Protein AF-A0A838HW65-F1 (afdb_monomer)

Mean predicted aligned error: 16.1 Å

Foldseek 3Di:
DDLQLKDKDKDKDKDQDAAWAFKDKDKFFDDAPKDKPDKWKDWPVGQTADEDDDPDQDARHKYWDDDRGMIMIMHGHPGIDHRGMIIMIITIMMRPQWAQAPFWIKHKGWPFALPFQAKDAKDKDKDAFAPVQLPDDEPPQKDKDKDWDPQWDWDDPHRRIIMIMHGGGGHSTIIIMMIIHGSSSSVSYDYPHDDCPVVVCVVVVQVVLVVQCVVCVVVVHHRPDHPPPCVVVVVVVVVVVVVVVVVVVVVVVVCCVVPVDDDDPPPPPDPDDPDDDDLDQLQVVQCVVVVNDGDPVSVVSNVVSCCVVVQKPWDWDWDWDDDPVDIDTDTDTDIDGDDDPDPPDDDDDDDDDDDDDDDDDD

Sequence (362 aa):
MGDDGALHVHEERTFVYDGTFRGAFYTLPLRDGQAVTGFTLRDSTGVSYEGVTGDDERPGTYVLEQSGDEFSVTWFYGESATDESRTYELDYTVTGAGTRHADASQLYWQWIGTGWDVATDRMVADLTLPSTAAALTAGEDLLVWGHGPLTGTVEVVDAGVVRTEVTGLAPNTFVELRVLMPTAVLGAAASDGQEVRAEILEEEGCLAVAADADRAEARGEEPAEDCDPRAGLARVGNGVLAAGLVGAGAAWTLLFRRYGREHVLPRGLADYERELPSDDPPALVAFLLGWGSLGDDALVATIMDLARRGRIGLSREQVTRDGFFRDRTTDVLVMRRLATPRRTGSGPSRRCCSRRPATAGR

Structure (mmCIF, N/CA/C/O backbone):
data_AF-A0A838HW65-F1
#
_entry.id   AF-A0A838HW65-F1
#
loop_
_atom_site.group_PDB
_atom_site.id
_atom_site.type_symbol
_atom_site.label_atom_id
_atom_site.label_alt_id
_atom_site.label_comp_id
_atom_site.label_asym_id
_atom_site.label_entity_id
_atom_site.label_seq_id
_atom_site.pdbx_PDB_ins_code
_atom_site.Cartn_x
_atom_site.Cartn_y
_atom_site.Cartn_z
_atom_site.occupancy
_atom_site.B_iso_or_equiv
_atom_site.auth_seq_id
_atom_site.auth_comp_id
_atom_site.auth_asym_id
_atom_site.auth_atom_id
_atom_site.pdbx_PDB_model_num
ATOM 1 N N . MET A 1 1 ? -6.811 2.902 15.454 1.00 95.69 1 MET A N 1
ATOM 2 C CA . MET A 1 1 ? -8.015 2.523 14.686 1.00 95.69 1 MET A CA 1
ATOM 3 C C . MET A 1 1 ? -9.222 2.580 15.613 1.00 95.69 1 MET A C 1
ATOM 5 O O . MET A 1 1 ? -9.086 2.172 16.763 1.00 95.69 1 MET A O 1
ATOM 9 N N . GLY A 1 2 ? -10.353 3.112 15.149 1.00 96.31 2 GLY A N 1
ATOM 10 C CA . GLY A 1 2 ? -11.625 3.129 15.880 1.00 96.31 2 GLY A CA 1
ATOM 11 C C . GLY A 1 2 ? -12.433 1.839 15.704 1.00 96.31 2 GLY A C 1
ATOM 12 O O . GLY A 1 2 ? -12.179 1.055 14.789 1.00 96.31 2 GLY A O 1
ATOM 13 N N . ASP A 1 3 ? -13.412 1.609 16.582 1.00 96.75 3 ASP A N 1
ATOM 14 C CA . ASP A 1 3 ? -14.365 0.490 16.479 1.00 96.75 3 ASP A CA 1
ATOM 15 C C . ASP A 1 3 ? -15.404 0.686 15.357 1.00 96.75 3 ASP A C 1
ATOM 17 O O . ASP A 1 3 ? -16.119 -0.248 14.991 1.00 96.75 3 ASP A O 1
ATOM 21 N N . ASP A 1 4 ? -15.461 1.888 14.787 1.00 96.94 4 ASP A N 1
ATOM 22 C CA . ASP A 1 4 ? -16.207 2.268 13.587 1.00 96.94 4 ASP A CA 1
ATOM 23 C C . ASP A 1 4 ? -15.474 1.925 12.279 1.00 96.94 4 ASP A C 1
ATOM 25 O O . ASP A 1 4 ? -16.027 2.102 11.194 1.00 96.94 4 ASP A O 1
ATOM 29 N N . GLY A 1 5 ? -14.241 1.414 12.367 1.00 96.12 5 GLY A N 1
ATOM 30 C CA . GLY A 1 5 ? -13.405 1.097 11.213 1.00 96.12 5 GLY A CA 1
ATOM 31 C C . GLY A 1 5 ? -12.600 2.282 10.674 1.00 96.12 5 GLY A C 1
ATOM 32 O O . GLY A 1 5 ? -11.884 2.116 9.687 1.00 96.12 5 GLY A O 1
ATOM 33 N N . ALA A 1 6 ? -12.661 3.464 11.294 1.00 97.75 6 ALA A N 1
ATOM 34 C CA . ALA A 1 6 ? -11.833 4.593 10.888 1.00 97.75 6 ALA A CA 1
ATOM 35 C C . ALA A 1 6 ? -10.371 4.402 11.332 1.00 97.75 6 ALA A C 1
ATOM 37 O O . ALA A 1 6 ? -10.072 4.006 12.467 1.00 97.75 6 ALA A O 1
ATOM 38 N N . LEU A 1 7 ? -9.433 4.712 10.439 1.00 97.81 7 LEU A N 1
ATOM 39 C CA . LEU A 1 7 ? -8.003 4.698 10.723 1.00 97.81 7 LEU A CA 1
ATOM 40 C C . LEU A 1 7 ? -7.487 6.132 10.803 1.00 97.81 7 LEU A C 1
ATOM 42 O O . LEU A 1 7 ? -7.338 6.810 9.793 1.00 97.81 7 LEU A O 1
ATOM 46 N N . HIS A 1 8 ? -7.209 6.585 12.018 1.00 98.31 8 HIS A N 1
ATOM 47 C CA . HIS A 1 8 ? -6.425 7.792 12.232 1.00 98.31 8 HIS A CA 1
ATOM 48 C C . HIS A 1 8 ? -4.944 7.482 12.000 1.00 98.31 8 HIS A C 1
ATOM 50 O O . HIS A 1 8 ? -4.429 6.510 12.561 1.00 98.31 8 HIS A O 1
ATOM 56 N N . VAL A 1 9 ? -4.296 8.292 11.168 1.00 97.88 9 VAL A N 1
ATOM 57 C CA . VAL A 1 9 ? -2.893 8.161 10.782 1.00 97.88 9 VAL A CA 1
ATOM 58 C C . VAL A 1 9 ? -2.155 9.416 11.221 1.00 97.88 9 VAL A C 1
ATOM 60 O O . VAL A 1 9 ? -2.536 10.521 10.845 1.00 97.88 9 VAL A O 1
ATOM 63 N N . HIS A 1 10 ? -1.089 9.207 11.988 1.00 97.69 10 HIS A N 1
ATOM 64 C CA . HIS A 1 10 ? -0.080 10.207 12.299 1.00 97.69 10 HIS A CA 1
ATOM 65 C C . HIS A 1 10 ? 1.252 9.690 11.758 1.00 97.69 10 HIS A C 1
ATOM 67 O O . HIS A 1 10 ? 1.752 8.660 12.216 1.00 97.69 10 HIS A O 1
ATOM 73 N N . GLU A 1 11 ? 1.791 10.373 10.758 1.00 96.25 11 GLU A N 1
ATOM 74 C CA . GLU A 1 11 ? 2.984 9.959 10.033 1.00 96.25 11 GLU A CA 1
ATOM 75 C C . GLU A 1 11 ? 4.066 11.035 10.109 1.00 96.25 11 GLU A C 1
ATOM 77 O O . GLU A 1 11 ? 3.849 12.180 9.723 1.00 96.25 11 GLU A O 1
ATOM 82 N N . GLU A 1 12 ? 5.260 10.635 10.539 1.00 96.88 12 GLU A N 1
ATOM 83 C CA . GLU A 1 12 ? 6.476 11.432 10.408 1.00 96.88 12 GLU A CA 1
ATOM 84 C C . GLU A 1 12 ? 7.269 10.928 9.203 1.00 96.88 12 GLU A C 1
ATOM 86 O O . GLU A 1 12 ? 7.752 9.794 9.191 1.00 96.88 12 GLU A O 1
ATOM 91 N N . ARG A 1 13 ? 7.422 11.773 8.181 1.00 94.94 13 ARG A N 1
ATOM 92 C CA . ARG A 1 13 ? 8.134 11.420 6.953 1.00 94.94 13 ARG A CA 1
ATOM 93 C C . ARG A 1 13 ? 9.328 12.323 6.713 1.00 94.94 13 ARG A C 1
ATOM 95 O O . ARG A 1 13 ? 9.176 13.525 6.496 1.00 94.94 13 ARG A O 1
ATOM 102 N N . THR A 1 14 ? 10.511 11.721 6.677 1.00 95.69 14 THR A N 1
ATOM 103 C CA . THR A 1 14 ? 11.767 12.402 6.354 1.00 95.69 14 THR A CA 1
ATOM 104 C C . THR A 1 14 ? 12.129 12.218 4.886 1.00 95.69 14 THR A C 1
ATOM 106 O O . THR A 1 14 ? 12.272 11.098 4.409 1.00 95.69 14 THR A O 1
ATOM 109 N N . PHE A 1 15 ? 12.341 13.329 4.188 1.00 93.81 15 PHE A N 1
ATOM 110 C CA . PHE A 1 15 ? 12.903 13.367 2.842 1.00 93.81 15 PHE A CA 1
ATOM 111 C C . PHE A 1 15 ? 14.374 13.762 2.918 1.00 93.81 15 PHE A C 1
ATOM 113 O O . PHE A 1 15 ? 14.714 14.720 3.615 1.00 93.81 15 PHE A O 1
ATOM 120 N N . VAL A 1 16 ? 15.231 13.051 2.185 1.00 94.06 16 VAL A N 1
ATOM 121 C CA . VAL A 1 16 ? 16.646 13.396 1.991 1.00 94.06 16 VAL A CA 1
ATOM 122 C C . VAL A 1 16 ? 16.803 13.930 0.571 1.00 94.06 16 VAL A C 1
ATOM 124 O O . VAL A 1 16 ? 16.683 13.179 -0.394 1.00 94.06 16 VAL A O 1
ATOM 127 N N . TYR A 1 17 ? 17.020 15.234 0.443 1.00 93.06 17 TYR A N 1
ATOM 128 C CA . TYR A 1 17 ? 17.126 15.919 -0.840 1.00 93.06 17 TYR A CA 1
ATOM 129 C C . TYR A 1 17 ? 18.575 15.947 -1.331 1.00 93.06 17 TYR A C 1
ATOM 131 O O . TYR A 1 17 ? 19.469 16.327 -0.582 1.00 93.06 17 TYR A O 1
ATOM 139 N N . ASP A 1 18 ? 18.776 15.598 -2.602 1.00 92.81 18 ASP A N 1
ATOM 140 C CA . ASP A 1 18 ? 20.012 15.805 -3.371 1.00 92.81 18 ASP A CA 1
ATOM 141 C C . ASP A 1 18 ? 19.674 16.715 -4.562 1.00 92.81 18 ASP A C 1
ATOM 143 O O . ASP A 1 18 ? 18.963 16.316 -5.489 1.00 92.81 18 ASP A O 1
ATOM 147 N N . GLY A 1 19 ? 20.080 17.982 -4.482 1.00 92.31 19 GLY A N 1
ATOM 148 C CA . GLY A 1 19 ? 19.623 19.074 -5.339 1.00 92.31 19 GLY A CA 1
ATOM 149 C C . GLY A 1 19 ? 18.601 20.004 -4.675 1.00 92.31 19 GLY A C 1
ATOM 150 O O . GLY A 1 19 ? 18.307 19.900 -3.487 1.00 92.31 19 GLY A O 1
ATOM 151 N N . THR A 1 20 ? 18.072 20.952 -5.459 1.00 92.88 20 THR A N 1
ATOM 152 C CA . THR A 1 20 ? 17.170 22.012 -4.978 1.00 92.88 20 THR A CA 1
ATOM 153 C C . THR A 1 20 ? 15.706 21.731 -5.323 1.00 92.88 20 THR A C 1
ATOM 155 O O . THR A 1 20 ? 15.334 21.712 -6.496 1.00 92.88 20 THR A O 1
ATOM 158 N N . PHE A 1 21 ? 14.854 21.623 -4.302 1.00 92.94 21 PHE A N 1
ATOM 159 C CA . PHE A 1 21 ? 13.425 21.317 -4.424 1.00 92.94 21 PHE A CA 1
ATOM 160 C C . PHE A 1 21 ? 12.555 22.391 -3.770 1.00 92.94 21 PHE A C 1
ATOM 162 O O . PHE A 1 21 ? 12.951 23.040 -2.803 1.00 92.94 21 PHE A O 1
ATOM 169 N N . ARG A 1 22 ? 11.344 22.595 -4.297 1.00 91.88 22 ARG A N 1
ATOM 170 C CA . ARG A 1 22 ? 10.402 23.630 -3.823 1.00 91.88 22 ARG A CA 1
ATOM 171 C C . ARG A 1 22 ? 9.137 23.073 -3.176 1.00 91.88 22 ARG A C 1
ATOM 173 O O . ARG A 1 22 ? 8.330 23.848 -2.677 1.00 91.88 22 ARG A O 1
ATOM 180 N N . GLY A 1 23 ? 8.985 21.759 -3.178 1.00 92.94 23 GLY A N 1
ATOM 181 C CA . GLY A 1 23 ? 7.841 21.056 -2.632 1.00 92.94 23 GLY A CA 1
ATOM 182 C C . GLY A 1 23 ? 8.072 19.553 -2.676 1.00 92.94 23 GLY A C 1
ATOM 183 O O . GLY A 1 23 ? 9.089 19.098 -3.207 1.00 92.94 23 GLY A O 1
ATOM 184 N N . ALA A 1 24 ? 7.112 18.810 -2.148 1.00 93.44 24 ALA A N 1
ATOM 185 C CA . ALA A 1 24 ? 7.003 17.372 -2.338 1.00 93.44 24 ALA A CA 1
ATOM 186 C C . ALA A 1 24 ? 5.534 16.999 -2.486 1.00 93.44 24 ALA A C 1
ATOM 188 O O . ALA A 1 24 ? 4.635 17.816 -2.267 1.00 93.44 24 ALA A O 1
ATOM 189 N N . PHE A 1 25 ? 5.317 15.757 -2.883 1.00 92.62 25 PHE A N 1
ATOM 190 C CA . PHE A 1 25 ? 3.998 15.180 -3.002 1.00 92.62 25 PHE A CA 1
ATOM 191 C C . PHE A 1 25 ? 3.970 13.807 -2.341 1.00 92.62 25 PHE A C 1
ATOM 193 O O . PHE A 1 25 ? 5.001 13.167 -2.117 1.00 92.62 25 PHE A O 1
ATOM 200 N N . TYR A 1 26 ? 2.766 13.377 -2.006 1.00 89.81 26 TYR A N 1
ATOM 201 C CA . TYR A 1 26 ? 2.479 12.066 -1.467 1.00 89.81 26 TYR A CA 1
ATOM 202 C C . TYR A 1 26 ? 1.152 11.588 -2.021 1.00 89.81 26 TYR A C 1
ATOM 204 O O . TYR A 1 26 ? 0.186 12.347 -2.065 1.00 89.81 26 TYR A O 1
ATOM 212 N N . THR A 1 27 ? 1.123 10.312 -2.373 1.00 90.69 27 THR A N 1
ATOM 213 C CA . THR A 1 27 ? -0.058 9.631 -2.865 1.00 90.69 27 THR A CA 1
ATOM 214 C C . THR A 1 27 ? -0.349 8.418 -1.991 1.00 90.69 27 THR A C 1
ATOM 216 O O . THR A 1 27 ? 0.543 7.614 -1.716 1.00 90.69 27 THR A O 1
ATOM 219 N N . LEU A 1 28 ? -1.605 8.289 -1.576 1.00 91.19 28 LEU A N 1
ATOM 220 C CA . LEU A 1 28 ? -2.160 7.167 -0.837 1.00 91.19 28 LEU A CA 1
ATOM 221 C C . LEU A 1 28 ? -3.229 6.492 -1.711 1.00 91.19 28 LEU A C 1
ATOM 223 O O . LEU A 1 28 ? -4.260 7.119 -1.975 1.00 91.19 28 LEU A O 1
ATOM 227 N N . PRO A 1 29 ? -3.032 5.235 -2.145 1.00 89.94 29 PRO A N 1
ATOM 228 C CA . PRO A 1 29 ? -4.087 4.499 -2.829 1.00 89.94 29 PRO A CA 1
ATOM 229 C C . PRO A 1 29 ? -5.263 4.257 -1.876 1.00 89.94 29 PRO A C 1
ATOM 231 O O . PRO A 1 29 ? -5.079 3.829 -0.734 1.00 89.94 29 PRO A O 1
ATOM 234 N N . LEU A 1 30 ? -6.474 4.520 -2.358 1.00 90.38 30 LEU A N 1
ATOM 235 C CA . LEU A 1 30 ? -7.727 4.277 -1.654 1.00 90.38 30 LEU A CA 1
ATOM 236 C C . LEU A 1 30 ? -8.459 3.089 -2.280 1.00 90.38 30 LEU A C 1
ATOM 238 O O . LEU A 1 30 ? -8.388 2.839 -3.481 1.00 90.38 30 LEU A O 1
ATOM 242 N N . ARG A 1 31 ? -9.183 2.342 -1.450 1.00 87.75 31 ARG A N 1
ATOM 243 C CA . ARG A 1 31 ? -10.094 1.277 -1.892 1.00 87.75 31 ARG A CA 1
ATOM 244 C C . ARG A 1 31 ? -11.538 1.768 -1.889 1.00 87.75 31 ARG A C 1
ATOM 246 O O . ARG A 1 31 ? -11.857 2.782 -1.269 1.00 87.75 31 ARG A O 1
ATOM 253 N N . ASP A 1 32 ? -12.422 1.012 -2.536 1.00 84.56 32 ASP A N 1
ATOM 254 C CA . ASP A 1 32 ? -13.852 1.318 -2.578 1.00 84.56 32 ASP A CA 1
ATOM 255 C C . ASP A 1 32 ? -14.418 1.584 -1.172 1.00 84.56 32 ASP A C 1
ATOM 257 O O . ASP A 1 32 ? -14.311 0.760 -0.265 1.00 84.56 32 ASP A O 1
ATOM 261 N N . GLY A 1 33 ? -15.031 2.757 -0.998 1.00 85.94 33 GLY A N 1
ATOM 262 C CA . GLY A 1 33 ? -15.617 3.188 0.274 1.00 85.94 33 GLY A CA 1
ATOM 263 C C . GLY A 1 33 ? -14.653 3.892 1.234 1.00 85.94 33 GLY A C 1
ATOM 264 O O . GLY A 1 33 ? -15.107 4.355 2.282 1.00 85.94 33 GLY A O 1
ATOM 265 N N . GLN A 1 34 ? -13.369 4.025 0.887 1.00 93.38 34 GLN A N 1
ATOM 266 C CA . GLN A 1 34 ? -12.408 4.794 1.673 1.00 93.38 34 GLN A CA 1
ATOM 267 C C . GLN A 1 34 ? -12.404 6.275 1.294 1.00 93.38 34 GLN A C 1
ATOM 269 O O . GLN A 1 34 ? -12.575 6.651 0.136 1.00 93.38 34 GLN A O 1
ATOM 274 N N . ALA A 1 35 ? -12.187 7.133 2.288 1.00 95.19 35 ALA A N 1
ATOM 275 C CA . ALA A 1 35 ? -11.998 8.563 2.071 1.00 95.19 35 ALA A CA 1
ATOM 276 C C . ALA A 1 35 ? -11.126 9.173 3.167 1.00 95.19 35 ALA A C 1
ATOM 278 O O . ALA A 1 35 ? -11.303 8.856 4.350 1.00 95.19 35 ALA A O 1
ATOM 279 N N . VAL A 1 36 ? -10.235 10.084 2.773 1.00 96.88 36 VAL A N 1
ATOM 280 C CA . VAL A 1 36 ? -9.391 10.845 3.692 1.00 96.88 36 VAL A CA 1
ATOM 281 C C . VAL A 1 36 ? -10.142 12.082 4.173 1.00 96.88 36 VAL A C 1
ATOM 283 O O . VAL A 1 36 ? -10.805 12.787 3.415 1.00 96.88 36 VAL A O 1
ATOM 286 N N . THR A 1 37 ? -10.051 12.351 5.469 1.00 96.69 37 THR A N 1
ATOM 287 C CA . THR A 1 37 ? -10.694 13.486 6.131 1.00 96.69 37 THR A CA 1
ATOM 288 C C . THR A 1 37 ? -9.767 14.081 7.185 1.00 96.69 37 THR A C 1
ATOM 290 O O . THR A 1 37 ? -8.889 13.398 7.711 1.00 96.69 37 THR A O 1
ATOM 293 N N . GLY A 1 38 ? -9.964 15.364 7.501 1.00 96.19 38 GLY A N 1
ATOM 294 C CA . GLY A 1 38 ? -9.253 16.025 8.599 1.00 96.19 38 GLY A CA 1
ATOM 295 C C . GLY A 1 38 ? -7.743 16.165 8.395 1.00 96.19 38 GLY A C 1
ATOM 296 O O . GLY A 1 38 ? -7.024 16.212 9.382 1.00 96.19 38 GLY A O 1
ATOM 297 N N . PHE A 1 39 ? -7.273 16.212 7.146 1.00 97.81 39 PHE A N 1
ATOM 298 C CA . PHE A 1 39 ? -5.847 16.291 6.845 1.00 97.81 39 PHE A CA 1
ATOM 299 C C . PHE A 1 39 ? -5.213 17.585 7.373 1.00 97.81 39 PHE A C 1
ATOM 301 O O . PHE A 1 39 ? -5.721 18.686 7.142 1.00 97.81 39 PHE A O 1
ATOM 308 N N . THR A 1 40 ? -4.068 17.452 8.035 1.00 97.75 40 THR A N 1
ATOM 309 C CA . THR A 1 40 ? -3.193 18.556 8.422 1.00 97.75 40 THR A CA 1
ATOM 310 C C . THR A 1 40 ? -1.733 18.203 8.152 1.00 97.75 40 THR A C 1
ATOM 312 O O . THR A 1 40 ? -1.351 17.033 8.140 1.00 97.75 40 THR A O 1
ATOM 315 N N . LEU A 1 41 ? -0.925 19.236 7.912 1.00 97.38 41 LEU A N 1
ATOM 316 C CA . LEU A 1 41 ? 0.489 19.108 7.585 1.00 97.38 41 LEU A CA 1
ATOM 317 C C . LEU A 1 41 ? 1.312 20.114 8.384 1.00 97.38 41 LEU A C 1
ATOM 319 O O . LEU A 1 41 ? 0.994 21.312 8.416 1.00 97.38 41 LEU A O 1
ATOM 323 N N . ARG A 1 42 ? 2.395 19.628 8.988 1.00 96.12 42 ARG A N 1
ATOM 324 C CA . ARG A 1 42 ? 3.398 20.445 9.677 1.00 96.12 42 ARG A CA 1
ATOM 325 C C . ARG A 1 42 ? 4.801 20.018 9.279 1.00 96.12 42 ARG A C 1
ATOM 327 O O . ARG A 1 42 ? 5.009 18.888 8.854 1.00 96.12 42 ARG A O 1
ATOM 334 N N . ASP A 1 43 ? 5.765 20.918 9.405 1.00 93.19 43 ASP A N 1
ATOM 335 C CA . ASP A 1 43 ? 7.174 20.520 9.412 1.00 93.19 43 ASP A CA 1
ATOM 336 C C . ASP A 1 43 ? 7.681 20.284 10.840 1.00 93.19 43 ASP A C 1
ATOM 338 O O . ASP A 1 43 ? 7.056 20.696 11.820 1.00 93.19 43 ASP A O 1
ATOM 342 N N . SER A 1 44 ? 8.856 19.667 10.959 1.00 87.88 44 SER A N 1
ATOM 343 C CA . SER A 1 44 ? 9.498 19.372 12.247 1.00 87.88 44 SER A CA 1
ATOM 344 C C . SER A 1 44 ? 9.868 20.604 13.086 1.00 87.88 44 SER A C 1
ATOM 346 O O . SER A 1 44 ? 10.326 20.460 14.218 1.00 87.88 44 SER A O 1
ATOM 348 N N . THR A 1 45 ? 9.730 21.822 12.550 1.00 87.31 45 THR A N 1
ATOM 349 C CA . THR A 1 45 ? 9.906 23.067 13.320 1.00 87.31 45 THR A CA 1
ATOM 350 C C . THR A 1 45 ? 8.596 23.553 13.950 1.00 87.31 45 THR A C 1
ATOM 352 O O . THR A 1 45 ? 8.597 24.515 14.720 1.00 87.31 45 THR A O 1
ATOM 355 N N . GLY A 1 46 ? 7.485 22.867 13.665 1.00 87.75 46 GLY A N 1
ATOM 356 C CA . GLY A 1 46 ? 6.144 23.178 14.149 1.00 87.75 46 GLY A CA 1
ATOM 357 C C . GLY A 1 46 ? 5.377 24.158 13.259 1.00 87.75 46 GLY A C 1
ATOM 358 O O . GLY A 1 46 ? 4.294 24.610 13.646 1.00 87.75 46 GLY A O 1
ATOM 359 N N . VAL A 1 47 ? 5.898 24.508 12.078 1.00 90.44 47 VAL A N 1
ATOM 360 C CA . VAL A 1 47 ? 5.192 25.388 11.139 1.00 90.44 47 VAL A CA 1
ATOM 361 C C . VAL A 1 47 ? 4.084 24.594 10.456 1.00 90.44 47 VAL A C 1
ATOM 363 O O . VAL A 1 47 ? 4.326 23.561 9.838 1.00 90.44 47 VAL A O 1
ATOM 366 N N . SER A 1 48 ? 2.849 25.082 10.580 1.00 95.38 48 SER A N 1
ATOM 367 C CA . SER A 1 48 ? 1.681 24.490 9.920 1.00 95.38 48 SER A CA 1
ATOM 368 C C . SER A 1 48 ? 1.511 25.046 8.512 1.00 95.38 48 SER A C 1
ATOM 370 O O . SER A 1 48 ? 1.642 26.253 8.306 1.00 95.38 48 SER A O 1
ATOM 372 N N . TYR A 1 49 ? 1.178 24.167 7.573 1.00 95.69 49 TYR A N 1
ATOM 373 C CA . TYR A 1 49 ? 0.904 24.529 6.188 1.00 95.69 49 TYR A CA 1
ATOM 374 C C . TYR A 1 49 ? -0.595 24.810 6.011 1.00 95.69 49 TYR A C 1
ATOM 376 O O . TYR A 1 49 ? -1.440 24.184 6.657 1.00 95.69 49 TYR A O 1
ATOM 384 N N . GLU A 1 50 ? -0.935 25.769 5.152 1.00 96.12 50 GLU A N 1
ATOM 385 C CA . GLU A 1 50 ? -2.316 26.156 4.850 1.00 96.12 50 GLU A CA 1
ATOM 386 C C . GLU A 1 50 ? -2.879 25.316 3.696 1.00 96.12 50 GLU A C 1
ATOM 388 O O . GLU A 1 50 ? -2.289 25.252 2.619 1.00 96.12 50 GLU A O 1
ATOM 393 N N . GLY A 1 51 ? -4.041 24.692 3.903 1.00 96.06 51 GLY A N 1
ATOM 394 C CA . GLY A 1 51 ? -4.749 23.981 2.840 1.00 96.06 51 GLY A CA 1
ATOM 395 C C . GLY A 1 51 ? -5.400 24.955 1.863 1.00 96.06 51 GLY A C 1
ATOM 396 O O . GLY A 1 51 ? -6.211 25.791 2.266 1.00 96.06 51 GLY A O 1
ATOM 397 N N . VAL A 1 52 ? -5.067 24.832 0.583 1.00 95.94 52 VAL A N 1
ATOM 398 C CA . VAL A 1 52 ? -5.573 25.678 -0.504 1.00 95.94 52 VAL A CA 1
ATOM 399 C C . VAL A 1 52 ? -6.231 24.825 -1.592 1.00 95.94 52 VAL A C 1
ATOM 401 O O . VAL A 1 52 ? -6.081 23.606 -1.637 1.00 95.94 52 VAL A O 1
ATOM 404 N N . THR A 1 53 ? -7.023 25.460 -2.456 1.00 91.81 53 THR A N 1
ATOM 405 C CA . THR A 1 53 ? -7.740 24.794 -3.556 1.00 91.81 53 THR A CA 1
ATOM 406 C C . THR A 1 53 ? -7.255 25.300 -4.907 1.00 91.81 53 THR A C 1
ATOM 408 O O . THR A 1 53 ? -7.029 26.503 -5.052 1.00 91.81 53 THR A O 1
ATOM 411 N N . GLY A 1 54 ? -7.229 24.427 -5.915 1.00 87.25 54 GLY A N 1
ATOM 412 C CA . GLY A 1 54 ? -6.747 24.762 -7.256 1.00 87.25 54 GLY A CA 1
ATOM 413 C C . GLY A 1 54 ? -5.220 24.795 -7.315 1.00 87.25 54 GLY A C 1
ATOM 414 O O . GLY A 1 54 ? -4.558 24.136 -6.523 1.00 87.25 54 GLY A O 1
ATOM 415 N N . ASP A 1 55 ? -4.672 25.593 -8.227 1.00 87.38 55 ASP A N 1
ATOM 416 C CA . ASP A 1 55 ? -3.244 25.556 -8.582 1.00 87.38 55 ASP A CA 1
ATOM 417 C C . ASP A 1 55 ? -2.392 26.535 -7.746 1.00 87.38 55 ASP A C 1
ATOM 419 O O . ASP A 1 55 ? -1.506 27.222 -8.260 1.00 87.38 55 ASP A O 1
ATOM 423 N N . ASP A 1 56 ? -2.714 26.698 -6.461 1.00 88.56 56 ASP A N 1
ATOM 424 C CA . ASP A 1 56 ? -1.987 27.617 -5.585 1.00 88.56 56 ASP A CA 1
ATOM 425 C C . ASP A 1 56 ? -0.708 26.962 -5.049 1.00 88.56 56 ASP A C 1
ATOM 427 O O . ASP A 1 56 ? -0.744 26.103 -4.173 1.00 88.56 56 ASP A O 1
ATOM 431 N N . GLU A 1 57 ? 0.431 27.404 -5.582 1.00 92.56 57 GLU A N 1
ATOM 432 C CA . GLU A 1 57 ? 1.764 26.901 -5.232 1.00 92.56 57 GLU A CA 1
ATOM 433 C C . GLU A 1 57 ? 2.521 27.828 -4.264 1.00 92.56 57 GLU A C 1
ATOM 435 O O . GLU A 1 57 ? 3.760 27.867 -4.234 1.00 92.56 57 GLU A O 1
ATOM 440 N N . ARG A 1 58 ? 1.805 28.670 -3.505 1.00 93.62 58 ARG A N 1
ATOM 441 C CA . ARG A 1 58 ? 2.457 29.600 -2.578 1.00 93.62 58 ARG A CA 1
ATOM 442 C C . ARG A 1 58 ? 3.220 28.836 -1.489 1.00 93.62 58 ARG A C 1
ATOM 444 O O . ARG A 1 58 ? 2.714 27.859 -0.943 1.00 93.62 58 ARG A O 1
ATOM 451 N N . PRO A 1 59 ? 4.417 29.303 -1.104 1.00 93.00 59 PRO A N 1
ATOM 452 C CA . PRO A 1 59 ? 5.153 28.708 0.001 1.00 93.00 59 PRO A CA 1
ATOM 453 C C . PRO A 1 59 ? 4.334 28.644 1.299 1.00 93.00 59 PRO A C 1
ATOM 455 O O . PRO A 1 59 ? 3.676 29.619 1.659 1.00 93.00 59 PRO A O 1
ATOM 458 N N . GLY A 1 60 ? 4.411 27.520 2.012 1.00 93.81 60 GLY A N 1
ATOM 459 C CA . GLY A 1 60 ? 3.643 27.272 3.234 1.00 93.81 60 GLY A CA 1
ATOM 460 C C . GLY A 1 60 ? 2.213 26.788 2.985 1.00 93.81 60 GLY A C 1
ATOM 461 O O . GLY A 1 60 ? 1.391 26.868 3.894 1.00 93.81 60 GLY A O 1
ATOM 462 N N . THR A 1 61 ? 1.904 26.300 1.781 1.00 96.12 61 THR A N 1
ATOM 463 C CA . THR A 1 61 ? 0.579 25.767 1.432 1.00 96.12 61 THR A CA 1
ATOM 464 C C . THR A 1 61 ? 0.639 24.303 1.000 1.00 96.12 61 THR A C 1
ATOM 466 O O . THR A 1 61 ? 1.710 23.790 0.655 1.00 96.12 61 THR A O 1
ATOM 469 N N . TYR A 1 62 ? -0.509 23.627 1.034 1.00 97.06 62 TYR A N 1
ATOM 470 C CA . TYR A 1 62 ? -0.708 22.315 0.424 1.00 97.06 62 TYR A CA 1
ATOM 471 C C . TYR A 1 62 ? -2.025 22.251 -0.355 1.00 97.06 62 TYR A C 1
ATOM 473 O O . TYR A 1 62 ? -3.021 22.865 0.028 1.00 97.06 62 TYR A O 1
ATOM 481 N N . VAL A 1 63 ? -2.031 21.457 -1.419 1.00 96.75 63 VAL A N 1
ATOM 482 C CA . VAL A 1 63 ? -3.201 21.129 -2.236 1.00 96.75 63 VAL A CA 1
ATOM 483 C C . VAL A 1 63 ? -3.538 19.661 -2.012 1.00 96.75 63 VAL A C 1
ATOM 485 O O . VAL A 1 63 ? -2.643 18.815 -2.024 1.00 96.75 63 VAL A O 1
ATOM 488 N N . LEU A 1 64 ? -4.821 19.376 -1.793 1.00 96.25 64 LEU A N 1
ATOM 489 C CA . LEU A 1 64 ? -5.347 18.018 -1.691 1.00 96.25 64 LEU A CA 1
ATOM 490 C C . LEU A 1 64 ? -6.151 17.686 -2.935 1.00 96.25 64 LEU A C 1
ATOM 492 O O . LEU A 1 64 ? -7.025 18.462 -3.330 1.00 96.25 64 LEU A O 1
ATOM 496 N N . GLU A 1 65 ? -5.930 16.498 -3.476 1.00 94.88 65 GLU A N 1
ATOM 497 C CA . GLU A 1 65 ? -6.791 15.919 -4.494 1.00 94.88 65 GLU A CA 1
ATOM 498 C C . GLU A 1 65 ? -7.245 14.542 -4.024 1.00 94.88 65 GLU A C 1
ATOM 500 O O . GLU A 1 65 ? -6.491 13.776 -3.431 1.00 94.88 65 GLU A O 1
ATOM 505 N N . GLN A 1 66 ? -8.515 14.230 -4.256 1.00 91.94 66 GLN A N 1
ATOM 506 C CA . GLN A 1 66 ? -9.038 12.902 -3.980 1.00 91.94 66 GLN A CA 1
ATOM 507 C C . GLN A 1 66 ? -9.893 12.460 -5.162 1.00 91.94 66 GLN A C 1
ATOM 509 O O . GLN A 1 66 ? -10.954 13.031 -5.430 1.00 91.94 66 GLN A O 1
ATOM 514 N N . SER A 1 67 ? -9.405 11.448 -5.869 1.00 85.38 67 SER A N 1
ATOM 515 C CA . SER A 1 67 ? -10.133 10.670 -6.869 1.00 85.38 67 SER A CA 1
ATOM 516 C C . SER A 1 67 ? -10.529 9.335 -6.234 1.00 85.38 67 SER A C 1
ATOM 518 O O . SER A 1 67 ? -9.954 8.947 -5.228 1.00 85.38 67 SER A O 1
ATOM 520 N N . GLY A 1 68 ? -11.544 8.645 -6.759 1.00 81.88 68 GLY A N 1
ATOM 521 C CA . GLY A 1 68 ? -12.179 7.503 -6.079 1.00 81.88 68 GLY A CA 1
ATOM 522 C C . GLY A 1 68 ? -11.219 6.458 -5.485 1.00 81.88 68 GLY A C 1
ATOM 523 O O . GLY A 1 68 ? -11.493 5.942 -4.409 1.00 81.88 68 GLY A O 1
ATOM 524 N N . ASP A 1 69 ? -10.100 6.197 -6.153 1.00 88.50 69 ASP A N 1
ATOM 525 C CA . ASP A 1 69 ? -9.076 5.208 -5.812 1.00 88.50 69 ASP A CA 1
ATOM 526 C C . ASP A 1 69 ? -7.748 5.813 -5.320 1.00 88.50 69 ASP A C 1
ATOM 528 O O . ASP A 1 69 ? -6.780 5.088 -5.097 1.00 88.50 69 ASP A O 1
ATOM 532 N N . GLU A 1 70 ? -7.669 7.131 -5.134 1.00 91.69 70 GLU A N 1
ATOM 533 C CA . GLU A 1 70 ? -6.408 7.802 -4.824 1.00 91.69 70 GLU A CA 1
ATOM 534 C C . GLU A 1 70 ? -6.615 9.116 -4.062 1.00 91.69 70 GLU A C 1
ATOM 536 O O . GLU A 1 70 ? -7.389 9.987 -4.462 1.00 91.69 70 GLU A O 1
ATOM 541 N N . PHE A 1 71 ? -5.872 9.289 -2.973 1.00 94.19 71 PHE A N 1
ATOM 542 C CA . PHE A 1 71 ? -5.687 10.569 -2.301 1.00 94.19 71 PHE A CA 1
ATOM 543 C C . PHE A 1 71 ? -4.272 11.074 -2.562 1.00 94.19 71 PHE A C 1
ATOM 545 O O . PHE A 1 71 ? -3.308 10.352 -2.317 1.00 94.19 71 PHE A O 1
ATOM 552 N N . SER A 1 72 ? -4.134 12.319 -3.003 1.00 94.81 72 SER A N 1
ATOM 553 C CA . SER A 1 72 ? -2.848 12.977 -3.175 1.00 94.81 72 SER A CA 1
ATOM 554 C C . SER A 1 72 ? -2.784 14.269 -2.361 1.00 94.81 72 SER A C 1
ATOM 556 O O . SER A 1 72 ? -3.765 14.998 -2.189 1.00 94.81 72 SER A O 1
ATOM 558 N N . VAL A 1 73 ? -1.594 14.557 -1.845 1.00 95.62 73 VAL A N 1
ATOM 559 C CA . VAL A 1 73 ? -1.249 15.847 -1.259 1.00 95.62 73 VAL A CA 1
ATOM 560 C C . VAL A 1 73 ? 0.042 16.342 -1.882 1.00 95.62 73 VAL A C 1
ATOM 562 O O . VAL A 1 73 ? 1.039 15.626 -1.903 1.00 95.62 73 VAL A O 1
ATOM 565 N N . THR A 1 74 ? 0.035 17.584 -2.354 1.00 96.06 74 THR A N 1
ATOM 566 C CA . THR A 1 74 ? 1.232 18.293 -2.822 1.00 96.06 74 THR A CA 1
ATOM 567 C C . THR A 1 74 ? 1.432 19.525 -1.960 1.00 96.06 74 THR A C 1
ATOM 569 O O . THR A 1 74 ? 0.486 20.278 -1.748 1.00 96.06 74 THR A O 1
ATOM 572 N N . TRP A 1 75 ? 2.637 19.749 -1.443 1.00 95.75 75 TRP A N 1
ATOM 573 C CA . TRP A 1 75 ? 2.920 20.884 -0.566 1.00 95.75 75 TRP A CA 1
ATOM 574 C C . TRP A 1 75 ? 4.186 21.630 -0.963 1.00 95.75 75 TRP A C 1
ATOM 576 O O . TRP A 1 75 ? 5.138 21.045 -1.481 1.00 95.75 75 TRP A O 1
ATOM 586 N N . PHE A 1 76 ? 4.192 22.938 -0.704 1.00 94.88 76 PHE A N 1
ATOM 587 C CA . PHE A 1 76 ? 5.187 23.877 -1.222 1.00 94.88 76 PHE A CA 1
ATOM 588 C C . PHE A 1 76 ? 5.925 24.586 -0.088 1.00 94.88 76 PHE A C 1
ATOM 590 O O . PHE A 1 76 ? 5.317 25.154 0.818 1.00 94.88 76 PHE A O 1
ATOM 597 N N . TYR A 1 77 ? 7.254 24.590 -0.133 1.00 89.00 77 TYR A N 1
ATOM 598 C CA . TYR A 1 77 ? 8.101 25.088 0.953 1.00 89.00 77 TYR A CA 1
ATOM 599 C C . TYR A 1 77 ? 8.368 26.587 0.878 1.00 89.00 77 TYR A C 1
ATOM 601 O O . TYR A 1 77 ? 8.584 27.122 -0.208 1.00 89.00 77 TYR A O 1
ATOM 609 N N . GLY A 1 78 ? 8.454 27.219 2.060 1.00 75.12 78 GLY A N 1
ATOM 610 C CA . GLY A 1 78 ? 8.977 28.577 2.297 1.00 75.12 78 GLY A CA 1
ATOM 611 C C . GLY A 1 78 ? 10.306 28.837 1.593 1.00 75.12 78 GLY A C 1
ATOM 612 O O . GLY A 1 78 ? 10.430 29.696 0.719 1.00 75.12 78 GLY A O 1
ATOM 613 N N . GLU A 1 79 ? 11.296 28.044 1.991 1.00 76.38 79 GLU A N 1
ATOM 614 C CA . GLU A 1 79 ? 12.652 28.039 1.456 1.00 76.38 79 GLU A CA 1
ATOM 615 C C . GLU A 1 79 ? 12.872 26.745 0.671 1.00 76.38 79 GLU A C 1
ATOM 617 O O . GLU A 1 79 ? 12.397 25.681 1.079 1.00 76.38 79 GLU A O 1
ATOM 622 N N 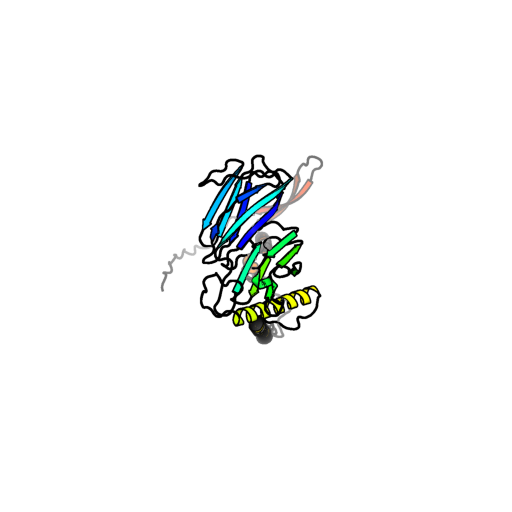. SER A 1 80 ? 13.592 26.807 -0.451 1.00 82.75 80 SER A N 1
ATOM 623 C CA . SER A 1 80 ? 13.902 25.599 -1.224 1.00 82.75 80 SER A CA 1
ATOM 624 C C . SER A 1 80 ? 14.777 24.648 -0.409 1.00 82.75 80 SER A C 1
ATOM 626 O O . SER A 1 80 ? 15.710 25.100 0.249 1.00 82.75 80 SER A O 1
ATOM 628 N N . ALA A 1 81 ? 14.482 23.351 -0.458 1.00 84.81 81 ALA A N 1
ATOM 629 C CA . ALA A 1 81 ? 15.319 22.337 0.164 1.00 84.81 81 ALA A CA 1
ATOM 630 C C . ALA A 1 81 ? 16.527 22.068 -0.726 1.00 84.81 81 ALA A C 1
ATOM 632 O O . ALA A 1 81 ? 16.316 21.735 -1.886 1.00 84.81 81 ALA A O 1
ATOM 633 N N . THR A 1 82 ? 17.753 22.271 -0.237 1.00 91.06 82 THR A N 1
ATOM 634 C CA . THR A 1 82 ? 18.983 22.044 -1.022 1.00 91.06 82 THR A CA 1
ATOM 635 C C . THR A 1 82 ? 19.962 21.184 -0.247 1.00 91.06 82 THR A C 1
ATOM 637 O O . THR A 1 82 ? 20.467 21.638 0.777 1.00 91.06 82 THR A O 1
ATOM 640 N N . ASP A 1 83 ? 20.238 19.981 -0.755 1.00 92.69 83 ASP A N 1
ATOM 641 C CA . ASP A 1 83 ? 21.213 19.036 -0.188 1.00 92.69 83 ASP A CA 1
ATOM 642 C C . ASP A 1 83 ? 21.018 18.808 1.326 1.00 92.69 83 ASP A C 1
ATOM 644 O O . ASP A 1 83 ? 21.966 18.844 2.116 1.00 92.69 83 ASP A O 1
ATOM 648 N N . GLU A 1 84 ? 19.763 18.639 1.754 1.00 93.75 84 GLU A N 1
ATOM 649 C CA . GLU A 1 84 ? 19.384 18.576 3.167 1.00 93.75 84 GLU A CA 1
ATOM 650 C C . GLU A 1 84 ? 18.285 17.548 3.449 1.00 93.75 84 GLU A C 1
ATOM 652 O O . GLU A 1 84 ? 17.651 17.012 2.541 1.00 93.75 84 GLU A O 1
ATOM 657 N N . SER A 1 85 ? 18.024 17.294 4.732 1.00 94.25 85 SER A N 1
ATOM 658 C CA . SER A 1 85 ? 16.909 16.456 5.171 1.00 94.25 85 SER A CA 1
ATOM 659 C C . SER A 1 85 ? 15.808 17.297 5.802 1.00 94.25 85 SER A C 1
ATOM 661 O O . SER A 1 85 ? 16.091 18.161 6.631 1.00 94.25 85 SER A O 1
ATOM 663 N N . ARG A 1 86 ? 14.549 17.021 5.456 1.00 94.00 86 ARG A N 1
ATOM 664 C CA . ARG A 1 86 ? 13.382 17.656 6.087 1.00 94.00 86 ARG A CA 1
ATOM 665 C C . ARG A 1 86 ? 12.355 16.615 6.488 1.00 94.00 86 ARG A C 1
ATOM 667 O O . ARG A 1 86 ? 12.077 15.704 5.712 1.00 94.00 86 ARG A O 1
ATOM 674 N N . THR A 1 87 ? 11.776 16.788 7.671 1.00 95.56 87 THR A N 1
ATOM 675 C CA . THR A 1 87 ? 10.718 15.918 8.191 1.00 95.56 87 THR A CA 1
ATOM 676 C C . THR A 1 87 ? 9.390 16.658 8.209 1.00 95.56 87 THR A C 1
ATOM 678 O O . THR A 1 87 ? 9.325 17.818 8.624 1.00 95.56 87 THR A O 1
ATOM 681 N N . TYR A 1 88 ? 8.345 15.967 7.764 1.00 95.88 88 TYR A N 1
ATOM 682 C CA . TYR A 1 88 ? 6.970 16.445 7.753 1.00 95.88 88 TYR A CA 1
ATOM 683 C C . TYR A 1 88 ? 6.090 15.529 8.592 1.00 95.88 88 TYR A C 1
ATOM 685 O O . TYR A 1 88 ? 6.229 14.310 8.530 1.00 95.88 88 TYR A O 1
ATOM 693 N N . GLU A 1 89 ? 5.184 16.135 9.342 1.00 97.19 89 GLU A N 1
ATOM 694 C CA . GLU A 1 89 ? 4.144 15.474 10.119 1.00 97.19 89 GLU A CA 1
ATOM 695 C C . GLU A 1 89 ? 2.837 15.562 9.328 1.00 97.19 89 GLU A C 1
ATOM 697 O O . GLU A 1 89 ? 2.314 16.659 9.097 1.00 97.19 89 GLU A O 1
ATOM 702 N N . LEU A 1 90 ? 2.337 14.414 8.877 1.00 97.31 90 LEU A N 1
ATOM 703 C CA . LEU A 1 90 ? 1.051 14.268 8.208 1.00 97.31 90 LEU A CA 1
ATOM 704 C C . LEU A 1 90 ? 0.071 13.654 9.206 1.00 97.31 90 LEU A C 1
ATOM 706 O O . LEU A 1 90 ? 0.323 12.580 9.748 1.00 97.31 90 LEU A O 1
ATOM 710 N N . ASP A 1 91 ? -1.063 14.311 9.414 1.00 97.94 91 ASP A N 1
ATOM 711 C CA . ASP A 1 91 ? -2.104 13.844 10.328 1.00 97.94 91 ASP A CA 1
ATOM 712 C C . ASP A 1 91 ? -3.448 13.851 9.604 1.00 97.94 91 ASP A C 1
ATOM 714 O O . ASP A 1 91 ? -3.846 14.870 9.040 1.00 97.94 91 ASP A O 1
ATOM 718 N N . TYR A 1 92 ? -4.111 12.698 9.539 1.00 97.88 92 TYR A N 1
ATOM 719 C CA . TYR A 1 92 ? -5.379 12.540 8.831 1.00 97.88 92 TYR A CA 1
ATOM 720 C C . TYR A 1 92 ? -6.175 11.339 9.343 1.00 97.88 92 TYR A C 1
ATOM 722 O O . TYR A 1 92 ? -5.715 10.537 10.157 1.00 97.88 92 TYR A O 1
ATOM 730 N N . THR A 1 93 ? -7.417 11.211 8.882 1.00 98.19 93 THR A N 1
ATOM 731 C CA . THR A 1 93 ? -8.280 10.064 9.176 1.00 98.19 93 THR A CA 1
ATOM 732 C C . THR A 1 93 ? -8.822 9.464 7.892 1.00 98.19 93 THR A C 1
ATOM 734 O O . THR A 1 93 ? -9.436 10.162 7.086 1.00 98.19 93 THR A O 1
ATOM 737 N N . VAL A 1 94 ? -8.644 8.157 7.730 1.00 97.50 94 VAL A N 1
ATOM 738 C CA . VAL A 1 94 ? -9.196 7.365 6.633 1.00 97.50 94 VAL A CA 1
ATOM 739 C C . VAL A 1 94 ? -10.457 6.665 7.123 1.00 97.50 94 VAL A C 1
ATOM 741 O O . VAL A 1 94 ? -10.414 5.761 7.960 1.00 97.50 94 VAL A O 1
ATOM 744 N N . THR A 1 95 ? -11.602 7.104 6.616 1.00 96.25 95 THR A N 1
ATOM 745 C CA . THR A 1 95 ? -12.885 6.421 6.835 1.00 96.25 95 THR A CA 1
ATOM 746 C C . THR A 1 95 ? -12.950 5.150 5.989 1.00 96.25 95 THR A C 1
ATOM 748 O O . THR A 1 95 ? -12.316 5.089 4.940 1.00 96.25 95 THR A O 1
ATOM 751 N N . GLY A 1 96 ? -13.660 4.117 6.455 1.00 94.12 96 GLY A N 1
ATOM 752 C CA . GLY A 1 96 ? -13.781 2.845 5.724 1.00 94.12 96 GLY A CA 1
ATOM 753 C C . GLY A 1 96 ? -12.483 2.030 5.616 1.00 94.12 96 GLY A C 1
ATOM 754 O O . GLY A 1 96 ? -12.401 1.113 4.805 1.00 94.12 96 GLY A O 1
ATOM 755 N N . ALA A 1 97 ? -11.449 2.356 6.400 1.00 96.00 97 ALA A N 1
ATOM 756 C CA . ALA A 1 97 ? -10.178 1.631 6.376 1.00 96.00 97 ALA A CA 1
ATOM 757 C C . ALA A 1 97 ? -10.336 0.186 6.880 1.00 96.00 97 ALA A C 1
ATOM 759 O O . ALA A 1 97 ? -9.844 -0.762 6.269 1.00 96.00 97 ALA A O 1
ATOM 760 N N . GLY A 1 98 ? -11.046 0.026 7.996 1.00 96.56 98 GLY A N 1
ATOM 761 C CA . GLY A 1 98 ? -11.466 -1.257 8.535 1.00 96.56 98 GLY A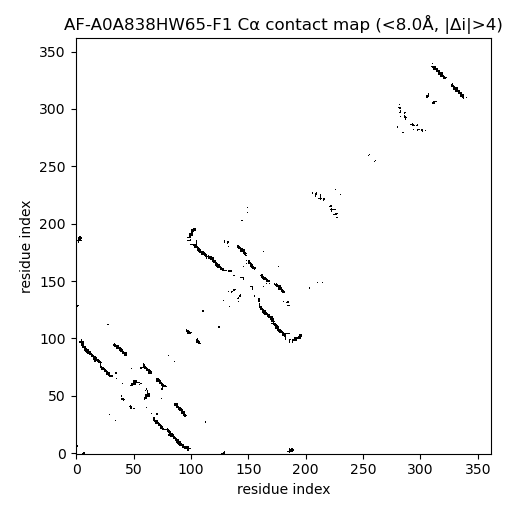 CA 1
ATOM 762 C C . GLY A 1 98 ? -12.775 -1.730 7.938 1.00 96.56 98 GLY A C 1
ATOM 763 O O . GLY A 1 98 ? -13.736 -0.967 7.870 1.00 96.56 98 GLY A O 1
ATOM 764 N N . THR A 1 99 ? -12.836 -3.013 7.603 1.00 96.25 99 THR A N 1
ATOM 765 C CA . THR A 1 99 ? -14.055 -3.655 7.113 1.00 96.25 99 THR A CA 1
ATOM 766 C C . THR A 1 99 ? -14.570 -4.650 8.141 1.00 96.25 99 THR A C 1
ATOM 768 O O . THR A 1 99 ? -13.818 -5.457 8.693 1.00 96.25 99 THR A O 1
ATOM 771 N N . ARG A 1 100 ? -15.873 -4.594 8.425 1.00 97.31 100 ARG A N 1
ATOM 772 C CA . ARG A 1 100 ? -16.559 -5.618 9.211 1.00 97.31 100 ARG A CA 1
ATOM 773 C C . ARG A 1 100 ? -17.306 -6.550 8.267 1.00 97.31 100 ARG A C 1
ATOM 775 O O . ARG A 1 100 ? -18.281 -6.164 7.636 1.00 97.31 100 ARG A O 1
ATOM 782 N N . HIS A 1 101 ? -16.889 -7.798 8.232 1.00 97.38 101 HIS A N 1
ATOM 783 C CA . HIS A 1 101 ? -17.572 -8.867 7.521 1.00 97.38 101 HIS A CA 1
ATOM 784 C C . HIS A 1 101 ? -18.583 -9.566 8.438 1.00 97.38 101 HIS A C 1
ATOM 786 O O . HIS A 1 101 ? -18.732 -9.210 9.615 1.00 97.38 101 HIS A O 1
ATOM 792 N N . ALA A 1 102 ? -19.325 -10.534 7.903 1.00 97.62 102 ALA A N 1
ATOM 793 C CA . ALA A 1 102 ? -20.274 -11.325 8.682 1.00 97.62 102 ALA A CA 1
ATOM 794 C C . ALA A 1 102 ? -19.566 -12.228 9.706 1.00 97.62 102 ALA A C 1
ATOM 796 O O . ALA A 1 102 ? -20.079 -12.424 10.810 1.00 97.62 102 ALA A O 1
ATOM 797 N N . ASP A 1 103 ? -18.383 -12.740 9.359 1.00 97.56 103 ASP A N 1
ATOM 798 C CA . ASP A 1 103 ? -17.631 -13.738 10.127 1.00 97.56 103 ASP A CA 1
ATOM 799 C C . ASP A 1 103 ? -16.287 -13.234 10.689 1.00 97.56 103 ASP A C 1
ATOM 801 O O . ASP A 1 103 ? -15.724 -13.869 11.584 1.00 97.56 103 ASP A O 1
ATOM 805 N N . ALA A 1 104 ? -15.786 -12.083 10.232 1.00 97.62 104 ALA A N 1
ATOM 806 C CA . ALA A 1 104 ? -14.547 -11.475 10.720 1.00 97.62 104 ALA A CA 1
ATOM 807 C C . ALA A 1 104 ? -14.532 -9.943 10.586 1.00 97.62 104 ALA A C 1
ATOM 809 O O . ALA A 1 104 ? -15.309 -9.349 9.851 1.00 97.62 104 ALA A O 1
ATOM 810 N N . SER A 1 105 ? -13.618 -9.286 11.288 1.00 97.81 105 SER A N 1
ATOM 811 C CA . SER A 1 105 ? -13.224 -7.899 11.042 1.00 97.81 105 SER A CA 1
ATOM 812 C C . SER A 1 105 ? -11.818 -7.878 10.460 1.00 97.81 105 SER A C 1
ATOM 814 O O . SER A 1 105 ? -10.956 -8.633 10.906 1.00 97.81 105 SER A O 1
ATOM 816 N N . GLN A 1 106 ? -11.587 -7.008 9.484 1.00 96.88 106 GLN A N 1
ATOM 817 C CA . GLN A 1 106 ? -10.325 -6.908 8.770 1.00 96.88 106 GLN A CA 1
ATOM 818 C C . GLN A 1 106 ? -9.828 -5.464 8.730 1.00 96.88 106 GLN A C 1
ATOM 820 O O . GLN A 1 106 ? -10.591 -4.533 8.476 1.00 96.88 106 GLN A O 1
ATOM 825 N N . LEU A 1 107 ? -8.522 -5.296 8.910 1.00 97.12 107 LEU A N 1
ATOM 826 C CA . LEU A 1 107 ? -7.784 -4.169 8.356 1.00 97.12 107 LEU A CA 1
ATOM 827 C C . LEU A 1 107 ? -6.786 -4.735 7.352 1.00 97.12 107 LEU A C 1
ATOM 829 O O . LEU A 1 107 ? -6.019 -5.629 7.694 1.00 97.12 107 LEU A O 1
ATOM 833 N N . TYR A 1 108 ? -6.787 -4.223 6.129 1.00 95.44 108 TYR A N 1
ATOM 834 C CA . TYR A 1 108 ? -5.750 -4.541 5.158 1.00 95.44 108 TYR A CA 1
ATOM 835 C C . TYR A 1 108 ? -5.217 -3.231 4.591 1.00 95.44 108 TYR A C 1
ATOM 837 O O . TYR A 1 108 ? -5.905 -2.557 3.826 1.00 95.44 108 TYR A O 1
ATOM 845 N N . TRP A 1 109 ? -4.026 -2.851 5.043 1.00 95.56 109 TRP A N 1
ATOM 846 C CA . TRP A 1 109 ? -3.482 -1.512 4.887 1.00 95.56 109 TRP A CA 1
ATOM 847 C C . TRP A 1 109 ? -2.110 -1.535 4.222 1.00 95.56 109 TRP A C 1
ATOM 849 O O . TRP A 1 109 ? -1.258 -2.344 4.584 1.00 95.56 109 TRP A O 1
ATOM 859 N N . GLN A 1 110 ? -1.893 -0.623 3.277 1.00 93.44 110 GLN A N 1
ATOM 860 C CA . GLN A 1 110 ? -0.608 -0.423 2.618 1.00 93.44 110 GLN A CA 1
ATOM 861 C C . GLN A 1 110 ? 0.076 0.797 3.223 1.00 93.44 110 GLN A C 1
ATOM 863 O O . GLN A 1 110 ? -0.381 1.923 3.053 1.00 93.44 110 GLN A O 1
ATOM 868 N N . TRP A 1 111 ? 1.165 0.564 3.952 1.00 92.88 111 TRP A N 1
ATOM 869 C CA . TRP A 1 111 ? 1.954 1.634 4.555 1.00 92.88 111 TRP A CA 1
ATOM 870 C C . TRP A 1 111 ? 2.784 2.373 3.509 1.00 92.88 111 TRP A C 1
ATOM 872 O O . TRP A 1 111 ? 2.852 3.597 3.511 1.00 92.88 111 TRP A O 1
ATOM 882 N N . ILE A 1 112 ? 3.423 1.609 2.621 1.00 92.50 112 ILE A N 1
ATOM 883 C CA . ILE A 1 112 ? 4.231 2.113 1.512 1.00 92.50 112 ILE A CA 1
ATOM 884 C C . ILE A 1 112 ? 3.805 1.351 0.262 1.00 92.50 112 ILE A C 1
ATOM 886 O O . ILE A 1 112 ? 3.777 0.122 0.272 1.00 92.50 112 ILE A O 1
ATOM 890 N N . GLY A 1 113 ? 3.463 2.074 -0.801 1.00 89.62 113 GLY A N 1
ATOM 891 C CA . GLY A 1 113 ? 3.152 1.495 -2.107 1.00 89.62 113 GLY A CA 1
ATOM 892 C C . GLY A 1 113 ? 4.357 1.413 -3.037 1.00 89.62 113 GLY A C 1
ATOM 893 O O . GLY A 1 113 ? 5.448 1.886 -2.728 1.00 89.62 113 GLY A O 1
ATOM 894 N N . THR A 1 114 ? 4.148 0.865 -4.233 1.00 89.06 114 THR A N 1
ATOM 895 C CA . THR A 1 114 ? 5.203 0.706 -5.249 1.00 89.06 114 THR A CA 1
ATOM 896 C C . THR A 1 114 ? 5.506 1.982 -6.042 1.00 89.06 114 THR A C 1
ATOM 898 O O . THR A 1 114 ? 6.258 1.918 -7.002 1.00 89.06 114 THR A O 1
ATOM 901 N N . GLY A 1 115 ? 4.911 3.127 -5.695 1.00 86.50 115 GLY A N 1
ATOM 902 C CA . GLY A 1 115 ? 5.063 4.393 -6.431 1.00 86.50 115 GLY A CA 1
ATOM 903 C C . GLY A 1 115 ? 6.322 5.202 -6.095 1.00 86.50 115 GLY A C 1
ATOM 904 O O . GLY A 1 115 ? 6.451 6.331 -6.556 1.00 86.50 115 GLY A O 1
ATOM 905 N N . TRP A 1 116 ? 7.221 4.668 -5.264 1.00 87.88 116 TRP A N 1
ATOM 906 C CA . TRP A 1 116 ? 8.419 5.371 -4.802 1.00 87.88 116 TRP A CA 1
ATOM 907 C C . TRP A 1 116 ? 9.669 4.939 -5.571 1.00 87.88 116 TRP A C 1
ATOM 909 O O . TRP A 1 116 ? 10.149 3.818 -5.418 1.00 87.88 116 TRP A O 1
ATOM 919 N N . ASP A 1 117 ? 10.248 5.863 -6.337 1.00 90.94 117 ASP A N 1
ATOM 920 C CA . ASP A 1 117 ? 11.458 5.624 -7.142 1.00 90.94 117 ASP A CA 1
ATOM 921 C C . ASP A 1 117 ? 12.764 5.611 -6.332 1.00 90.94 117 ASP A C 1
ATOM 923 O O . ASP A 1 117 ? 13.829 5.259 -6.847 1.00 90.94 117 ASP A O 1
ATOM 927 N N . VAL A 1 118 ? 12.699 5.995 -5.059 1.00 92.31 118 VAL A N 1
ATOM 928 C CA . VAL A 1 118 ? 13.843 6.054 -4.145 1.00 92.31 118 VAL A CA 1
ATOM 929 C C . VAL A 1 118 ? 13.690 5.031 -3.026 1.00 92.31 118 VAL A C 1
ATOM 931 O O . VAL A 1 118 ? 12.581 4.664 -2.641 1.00 92.31 118 VAL A O 1
ATOM 934 N N . ALA A 1 119 ? 14.821 4.546 -2.516 1.00 94.62 119 ALA A N 1
ATOM 935 C CA . ALA A 1 119 ? 14.831 3.601 -1.409 1.00 94.62 119 ALA A CA 1
ATOM 936 C C . ALA A 1 119 ? 14.356 4.276 -0.114 1.00 94.62 119 ALA A C 1
ATOM 938 O O . ALA A 1 119 ? 14.586 5.467 0.095 1.00 94.62 119 ALA A O 1
ATOM 939 N N . THR A 1 120 ? 13.736 3.497 0.770 1.00 95.44 120 THR A N 1
ATOM 940 C CA . THR A 1 120 ? 13.414 3.929 2.134 1.00 95.44 120 THR A CA 1
ATOM 941 C C . THR A 1 120 ? 14.359 3.239 3.111 1.00 95.44 120 THR A C 1
ATOM 943 O O . THR A 1 120 ? 14.355 2.014 3.235 1.00 95.44 120 THR A O 1
ATOM 946 N N . ASP A 1 121 ? 15.165 4.024 3.827 1.00 96.06 121 ASP A N 1
ATOM 947 C CA . ASP A 1 121 ? 16.166 3.496 4.763 1.00 96.06 121 ASP A CA 1
ATOM 948 C C . ASP A 1 121 ? 15.531 2.699 5.907 1.00 96.06 121 ASP A C 1
ATOM 950 O O . ASP A 1 121 ? 16.014 1.622 6.270 1.00 96.06 121 ASP A O 1
ATOM 954 N N . ARG A 1 122 ? 14.441 3.221 6.477 1.00 96.62 122 ARG A N 1
ATOM 955 C CA . ARG A 1 122 ? 13.700 2.584 7.564 1.00 96.62 122 ARG A CA 1
ATOM 956 C C . ARG A 1 122 ? 12.251 3.041 7.575 1.00 96.62 122 ARG A C 1
ATOM 958 O O . ARG A 1 122 ? 11.977 4.230 7.453 1.00 96.62 122 ARG A O 1
ATOM 965 N N . MET A 1 123 ? 11.350 2.098 7.805 1.00 96.88 123 MET A N 1
ATOM 966 C CA . MET A 1 123 ? 9.951 2.358 8.111 1.00 96.88 123 MET A CA 1
ATOM 967 C C . MET A 1 123 ? 9.591 1.617 9.397 1.00 96.88 123 MET A C 1
ATOM 969 O O . MET A 1 123 ? 9.990 0.469 9.598 1.00 96.88 123 MET A O 1
ATOM 973 N N . VAL A 1 124 ? 8.865 2.307 10.275 1.00 97.94 124 VAL A N 1
ATOM 974 C CA . VAL A 1 124 ? 8.273 1.750 11.492 1.00 97.94 124 VAL A CA 1
ATOM 975 C C . VAL A 1 124 ? 6.836 2.247 11.554 1.00 97.94 124 VAL A C 1
ATOM 977 O O . VAL A 1 124 ? 6.605 3.450 11.461 1.00 97.94 124 VAL A O 1
ATOM 980 N N . ALA A 1 125 ? 5.884 1.336 11.719 1.00 97.94 125 ALA A N 1
ATOM 981 C CA . ALA A 1 125 ? 4.476 1.664 11.887 1.00 97.94 125 ALA A CA 1
ATOM 982 C C . ALA A 1 125 ? 3.890 0.905 13.075 1.00 97.94 125 ALA A C 1
ATOM 984 O O . ALA A 1 125 ? 3.997 -0.319 13.150 1.00 97.94 125 ALA A O 1
ATOM 985 N N . ASP A 1 126 ? 3.230 1.642 13.966 1.00 98.06 126 ASP A N 1
ATOM 986 C CA . ASP A 1 126 ? 2.497 1.094 15.102 1.00 98.06 126 ASP A CA 1
ATOM 987 C C . ASP A 1 126 ? 0.994 1.231 14.861 1.00 98.06 126 ASP A C 1
ATOM 989 O O . ASP A 1 126 ? 0.438 2.331 14.834 1.00 98.06 126 ASP A O 1
ATOM 993 N N . LEU A 1 127 ? 0.317 0.097 14.709 1.00 98.19 127 LEU A N 1
ATOM 994 C CA . LEU A 1 127 ? -1.132 0.030 14.635 1.00 98.19 127 LEU A CA 1
ATOM 995 C C . LEU A 1 127 ? -1.708 -0.246 16.022 1.00 98.19 127 LEU A C 1
ATOM 997 O O . LEU A 1 127 ? -1.644 -1.369 16.523 1.00 98.19 127 LEU A O 1
ATOM 1001 N N . THR A 1 128 ? -2.370 0.759 16.587 1.00 97.75 128 THR A N 1
ATOM 1002 C CA . THR A 1 128 ? -3.209 0.594 17.779 1.00 97.75 128 THR A CA 1
ATOM 1003 C C . THR A 1 128 ? -4.629 0.205 17.369 1.00 97.75 128 THR A C 1
ATOM 1005 O O . THR A 1 128 ? -5.335 0.982 16.711 1.00 97.75 128 THR A O 1
ATOM 1008 N N . LEU A 1 129 ? -5.055 -0.993 17.763 1.00 97.31 129 LEU A N 1
ATOM 1009 C CA . LEU A 1 129 ? -6.405 -1.521 17.562 1.00 97.31 129 LEU A CA 1
ATOM 1010 C C . LEU A 1 129 ? -7.388 -0.974 18.618 1.00 97.31 129 LEU A C 1
ATOM 1012 O O . LEU A 1 129 ? -6.959 -0.430 19.640 1.00 97.31 129 LEU A O 1
ATOM 1016 N N . PRO A 1 130 ? -8.713 -1.114 18.408 1.00 96.56 130 PRO A N 1
ATOM 1017 C CA . PRO A 1 130 ? -9.701 -0.784 19.431 1.00 96.56 130 PRO A CA 1
ATOM 1018 C C . PRO A 1 130 ? -9.417 -1.505 20.753 1.00 96.56 130 PRO A C 1
ATOM 1020 O O . PRO A 1 130 ? -8.909 -2.624 20.768 1.00 96.56 130 PRO A O 1
ATOM 1023 N N . SER A 1 131 ? -9.791 -0.901 21.883 1.00 92.31 131 SER A N 1
ATOM 1024 C CA . SER A 1 131 ? -9.482 -1.440 23.219 1.00 92.31 131 SER A CA 1
ATOM 1025 C C . SER A 1 131 ? -10.059 -2.837 23.480 1.00 92.31 131 SER A C 1
ATOM 1027 O O . SER A 1 131 ? -9.525 -3.584 24.296 1.00 92.31 131 SER A O 1
ATOM 1029 N N . THR A 1 132 ? -11.114 -3.226 22.762 1.00 92.19 132 THR A N 1
ATOM 1030 C CA . THR A 1 132 ? -11.677 -4.584 22.773 1.00 92.19 132 THR A CA 1
ATOM 1031 C C . THR A 1 132 ? -10.698 -5.637 22.247 1.00 92.19 132 THR A C 1
ATOM 1033 O O . THR A 1 132 ? -10.785 -6.794 22.655 1.00 92.19 132 THR A O 1
ATOM 1036 N N . ALA A 1 133 ? -9.734 -5.247 21.407 1.00 92.00 133 ALA A N 1
ATOM 1037 C CA . ALA A 1 133 ? -8.681 -6.122 20.901 1.00 92.00 133 ALA A CA 1
ATOM 1038 C C . ALA A 1 133 ? -7.597 -6.439 21.946 1.00 92.00 133 ALA A C 1
ATOM 1040 O O . ALA A 1 133 ? -6.868 -7.412 21.787 1.00 92.00 133 ALA A O 1
ATOM 1041 N N . ALA A 1 134 ? -7.496 -5.663 23.032 1.00 88.94 134 ALA A N 1
ATOM 1042 C CA . ALA A 1 134 ? -6.459 -5.844 24.052 1.00 88.94 134 ALA A CA 1
ATOM 1043 C C . ALA A 1 134 ? -6.549 -7.194 24.792 1.00 88.94 134 ALA A C 1
ATOM 1045 O O . ALA A 1 134 ? -5.569 -7.640 25.380 1.00 88.94 134 ALA A O 1
ATOM 1046 N N . ALA A 1 135 ? -7.720 -7.839 24.778 1.00 90.56 135 ALA A N 1
ATOM 1047 C CA . ALA A 1 135 ? -7.940 -9.147 25.392 1.00 90.56 135 ALA A CA 1
ATOM 1048 C C . ALA A 1 135 ? -7.717 -10.331 24.430 1.00 90.56 135 ALA A C 1
ATOM 1050 O O . ALA A 1 135 ? -7.906 -11.474 24.841 1.00 90.56 135 ALA A O 1
ATOM 1051 N N . LEU A 1 136 ? -7.373 -10.073 23.164 1.00 92.94 136 LEU A N 1
ATOM 1052 C CA . LEU A 1 136 ? -7.206 -11.113 22.150 1.00 92.94 136 LEU A CA 1
ATOM 1053 C C . LEU A 1 136 ? -5.815 -11.744 22.214 1.00 92.94 136 LEU A C 1
ATOM 1055 O O . LEU A 1 136 ? -4.815 -11.061 22.438 1.00 92.94 136 LEU A O 1
ATOM 1059 N N . THR A 1 137 ? -5.752 -13.045 21.938 1.00 93.19 137 THR A N 1
ATOM 1060 C CA . THR A 1 137 ? -4.490 -13.781 21.813 1.00 93.19 137 THR A CA 1
ATOM 1061 C C . THR A 1 137 ? -3.990 -13.730 20.368 1.00 93.19 137 THR A C 1
ATOM 1063 O O . THR A 1 137 ? -4.696 -14.131 19.437 1.00 93.19 137 THR A O 1
ATOM 1066 N N . ALA A 1 138 ? -2.754 -13.262 20.177 1.00 93.25 138 ALA A N 1
ATOM 1067 C CA . ALA A 1 138 ? -2.078 -13.281 18.881 1.00 93.25 138 ALA A CA 1
ATOM 1068 C C . ALA A 1 138 ? -1.893 -14.723 18.373 1.00 93.25 138 ALA A C 1
ATOM 1070 O O . ALA A 1 138 ? -1.464 -15.597 19.124 1.00 93.25 138 ALA A O 1
ATOM 1071 N N . GLY A 1 139 ? -2.211 -14.969 17.102 1.00 90.44 139 GLY A N 1
ATOM 1072 C CA . GLY A 1 139 ? -2.158 -16.294 16.475 1.00 90.44 139 GLY A CA 1
ATOM 1073 C C . GLY A 1 139 ? -3.397 -17.170 16.707 1.00 90.44 139 GLY A C 1
ATOM 1074 O O . GLY A 1 139 ? -3.527 -18.205 16.058 1.00 90.44 139 GLY A O 1
ATOM 1075 N N . GLU A 1 140 ? -4.321 -16.753 17.576 1.00 92.06 140 GLU A N 1
ATOM 1076 C CA . GLU A 1 140 ? -5.612 -17.421 17.779 1.00 92.06 140 GLU A CA 1
ATOM 1077 C C . GLU A 1 140 ? -6.746 -16.528 17.262 1.00 92.06 140 GLU A C 1
ATOM 1079 O O . GLU A 1 140 ? -7.247 -16.719 16.151 1.00 92.06 140 GLU A O 1
ATOM 1084 N N . ASP A 1 141 ? -7.111 -15.515 18.051 1.00 92.94 141 ASP A N 1
ATOM 1085 C CA . ASP A 1 141 ? -8.202 -14.593 17.738 1.00 92.94 141 ASP A CA 1
ATOM 1086 C C . ASP A 1 141 ? -7.715 -13.348 16.993 1.00 92.94 141 ASP A C 1
ATOM 1088 O O . ASP A 1 141 ? -8.482 -12.732 16.256 1.00 92.94 141 ASP A O 1
ATOM 1092 N N . LEU A 1 142 ? -6.445 -12.973 17.176 1.00 96.19 142 LEU A N 1
ATOM 1093 C CA . LEU A 1 142 ? -5.799 -11.875 16.464 1.00 96.19 142 LEU A CA 1
ATOM 1094 C C . LEU A 1 142 ? -4.762 -12.442 15.496 1.00 96.19 142 LEU A C 1
ATOM 1096 O O . LEU A 1 142 ? -3.683 -12.871 15.907 1.00 96.19 142 LEU A O 1
ATOM 1100 N N . LEU A 1 143 ? -5.087 -12.436 14.209 1.00 97.00 143 LEU A N 1
ATOM 1101 C CA . LEU A 1 143 ? -4.198 -12.910 13.157 1.00 97.00 143 LEU A CA 1
ATOM 1102 C C . LEU A 1 143 ? -3.602 -11.716 12.422 1.00 97.00 143 LEU A C 1
ATOM 1104 O O . LEU A 1 143 ? -4.312 -10.769 12.085 1.00 97.00 143 LEU A O 1
ATOM 1108 N N . VAL A 1 144 ? -2.292 -11.755 12.212 1.00 96.75 144 VAL A N 1
ATOM 1109 C CA . VAL A 1 144 ? -1.522 -10.636 11.679 1.00 96.75 144 VAL A CA 1
ATOM 1110 C C . VAL A 1 144 ? -0.533 -11.166 10.652 1.00 96.75 144 VAL A C 1
ATOM 1112 O O . VAL A 1 144 ? 0.241 -12.073 10.955 1.00 96.75 144 VAL A O 1
ATOM 1115 N N . TRP A 1 145 ? -0.537 -10.560 9.471 1.00 96.56 145 TRP A N 1
ATOM 1116 C CA . TRP A 1 145 ? 0.386 -10.856 8.382 1.00 96.56 145 TRP A CA 1
ATOM 1117 C C . TRP A 1 145 ? 0.984 -9.563 7.848 1.00 96.56 145 TRP A C 1
ATOM 1119 O O . TRP A 1 145 ? 0.292 -8.553 7.717 1.00 96.56 145 TRP A O 1
ATOM 1129 N N . GLY A 1 146 ? 2.277 -9.598 7.552 1.00 94.75 146 GLY A N 1
ATOM 1130 C CA . GLY A 1 146 ? 2.998 -8.511 6.907 1.00 94.75 146 GLY A CA 1
ATOM 1131 C C . GLY A 1 146 ? 3.443 -8.962 5.526 1.00 94.75 146 GLY A C 1
ATOM 1132 O O . GLY A 1 146 ? 3.988 -10.058 5.393 1.00 94.75 146 GLY A O 1
ATOM 1133 N N . HIS A 1 147 ? 3.236 -8.111 4.525 1.00 92.69 147 HIS A N 1
ATOM 1134 C CA . HIS A 1 147 ? 3.632 -8.374 3.144 1.00 92.69 147 HIS A CA 1
ATOM 1135 C C . HIS A 1 147 ? 4.654 -7.335 2.701 1.00 92.69 147 HIS A C 1
ATOM 1137 O O . HIS A 1 147 ? 4.458 -6.136 2.893 1.00 92.69 147 HIS A O 1
ATOM 1143 N N . GLY A 1 148 ? 5.764 -7.793 2.133 1.00 92.06 148 GLY A N 1
ATOM 1144 C CA . GLY A 1 148 ? 6.890 -6.939 1.772 1.00 92.06 148 GLY A CA 1
ATOM 1145 C C . GLY A 1 148 ? 8.186 -7.743 1.652 1.00 92.06 148 GLY A C 1
ATOM 1146 O O . GLY A 1 148 ? 8.144 -8.972 1.548 1.00 92.06 148 GLY A O 1
ATOM 1147 N N . PRO A 1 149 ? 9.353 -7.082 1.655 1.00 90.75 149 PRO A N 1
ATOM 1148 C CA . PRO A 1 149 ? 10.632 -7.775 1.556 1.00 90.75 149 PRO A CA 1
ATOM 1149 C C . PRO A 1 149 ? 10.911 -8.645 2.790 1.00 90.75 149 PRO A C 1
ATOM 1151 O O . PRO A 1 149 ? 10.465 -8.353 3.899 1.00 90.75 149 PRO A O 1
ATOM 1154 N N . LEU A 1 150 ? 11.769 -9.658 2.623 1.00 86.44 150 LEU A N 1
ATOM 1155 C CA . LEU A 1 150 ? 12.206 -10.560 3.702 1.00 86.44 150 LEU A CA 1
ATOM 1156 C C . LEU A 1 150 ? 12.960 -9.859 4.854 1.00 86.44 150 LEU A C 1
ATOM 1158 O O . LEU A 1 150 ? 13.257 -10.496 5.861 1.00 86.44 150 LEU A O 1
ATOM 1162 N N . THR A 1 151 ? 13.298 -8.574 4.704 1.00 88.19 151 THR A N 1
ATOM 1163 C CA . THR A 1 151 ? 13.931 -7.738 5.736 1.00 88.19 151 THR A CA 1
ATOM 1164 C C . THR A 1 151 ? 12.933 -7.108 6.709 1.00 88.19 151 THR A C 1
ATOM 1166 O O . THR A 1 151 ? 13.362 -6.476 7.675 1.00 88.19 151 THR A O 1
ATOM 1169 N N . GLY A 1 152 ? 11.627 -7.241 6.455 1.00 92.62 152 GLY A N 1
ATOM 1170 C CA . GLY A 1 152 ? 10.574 -6.723 7.321 1.00 92.62 152 GLY A CA 1
ATOM 1171 C C . GLY A 1 152 ? 10.173 -7.684 8.444 1.00 92.62 152 GLY A C 1
ATOM 1172 O O . GLY A 1 152 ? 10.313 -8.902 8.324 1.00 92.62 152 GLY A O 1
ATOM 1173 N N . THR A 1 153 ? 9.631 -7.133 9.526 1.00 94.75 153 THR A N 1
ATOM 1174 C CA . THR A 1 153 ? 9.028 -7.872 10.639 1.00 94.75 153 THR A CA 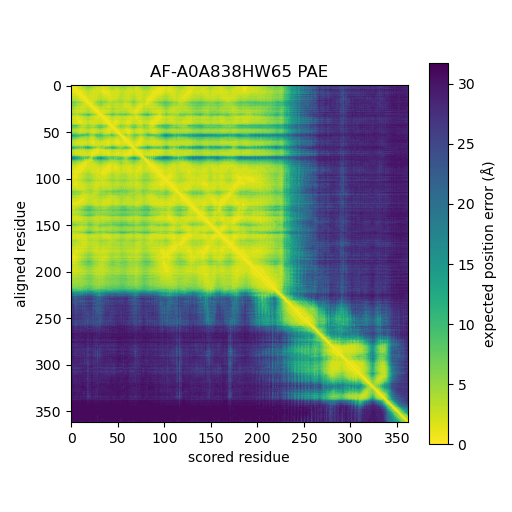1
ATOM 1175 C C . THR A 1 153 ? 7.640 -7.331 10.958 1.00 94.75 153 THR A C 1
ATOM 1177 O O . THR A 1 153 ? 7.334 -6.156 10.741 1.00 94.75 153 THR A O 1
ATOM 1180 N N . VAL A 1 154 ? 6.789 -8.210 11.487 1.00 95.75 154 VAL A N 1
ATOM 1181 C CA . VAL A 1 154 ? 5.482 -7.852 12.032 1.00 95.75 154 VAL A CA 1
ATOM 1182 C C . VAL A 1 154 ? 5.283 -8.566 13.361 1.00 95.75 154 VAL A C 1
ATOM 1184 O O . VAL A 1 154 ? 5.421 -9.786 13.447 1.00 95.75 154 VAL A O 1
ATOM 1187 N N . GLU A 1 155 ? 5.010 -7.806 14.416 1.00 95.69 155 GLU A N 1
ATOM 1188 C CA . GLU A 1 155 ? 4.963 -8.327 15.782 1.00 95.69 155 GLU A CA 1
ATOM 1189 C C . GLU A 1 155 ? 3.868 -7.639 16.599 1.00 95.69 155 GLU A C 1
ATOM 1191 O O . GLU A 1 155 ? 3.615 -6.443 16.457 1.00 95.69 155 GLU A O 1
ATOM 1196 N N . VAL A 1 156 ? 3.229 -8.385 17.501 1.00 95.25 156 VAL A N 1
ATOM 1197 C CA . VAL A 1 156 ? 2.341 -7.806 18.518 1.00 95.25 156 VAL A CA 1
ATOM 1198 C C . VAL A 1 156 ? 3.207 -7.403 19.709 1.00 95.25 156 VAL A C 1
ATOM 1200 O O . VAL A 1 156 ? 3.658 -8.258 20.468 1.00 95.25 156 VAL A O 1
ATOM 1203 N N . VAL A 1 157 ? 3.482 -6.105 19.837 1.00 95.31 157 VAL A N 1
ATOM 1204 C CA . VAL A 1 157 ? 4.445 -5.564 20.816 1.00 95.31 157 VAL A CA 1
ATOM 1205 C C . VAL A 1 157 ? 3.805 -5.198 22.155 1.00 95.31 157 VAL A C 1
ATOM 1207 O O . VAL A 1 157 ? 4.499 -5.121 23.166 1.00 95.31 157 VAL A O 1
ATOM 1210 N N . ASP A 1 158 ? 2.489 -4.988 22.166 1.00 91.88 158 ASP A N 1
ATOM 1211 C CA . ASP A 1 158 ? 1.679 -4.750 23.362 1.00 91.88 158 ASP A CA 1
ATOM 1212 C C . ASP A 1 158 ? 0.226 -5.196 23.102 1.00 91.88 158 ASP A C 1
ATOM 1214 O O . ASP A 1 158 ? -0.144 -5.557 21.980 1.00 91.88 158 ASP A O 1
ATOM 1218 N N . ALA A 1 159 ? -0.619 -5.171 24.130 1.00 90.12 159 ALA A N 1
ATOM 1219 C CA . ALA A 1 159 ? -2.029 -5.523 24.046 1.00 90.12 159 ALA A CA 1
ATOM 1220 C C . ALA A 1 159 ? -2.765 -4.650 23.011 1.00 90.12 159 ALA A C 1
ATOM 1222 O O . ALA A 1 159 ? -3.045 -3.474 23.241 1.00 90.12 159 ALA A O 1
ATOM 1223 N N . GLY A 1 160 ? -3.099 -5.245 21.861 1.00 89.81 160 GLY A N 1
ATOM 1224 C CA . GLY A 1 160 ? -3.758 -4.552 20.752 1.00 89.81 160 GLY A CA 1
ATOM 1225 C C . GLY A 1 160 ? -2.848 -3.607 19.956 1.00 89.81 160 GLY A C 1
ATOM 1226 O O . GLY A 1 160 ? -3.372 -2.800 19.189 1.00 89.81 160 GLY A O 1
ATOM 1227 N N . VAL A 1 161 ? -1.521 -3.693 20.115 1.00 96.69 161 VAL A N 1
ATOM 1228 C CA . VAL A 1 161 ? -0.553 -2.891 19.351 1.00 96.69 161 VAL A CA 1
ATOM 1229 C C . VAL A 1 161 ? 0.285 -3.798 18.458 1.00 96.69 161 VAL A C 1
ATOM 1231 O O . VAL A 1 161 ? 1.031 -4.653 18.938 1.00 96.69 161 VAL A O 1
ATOM 1234 N N . VAL A 1 162 ? 0.169 -3.588 17.149 1.00 97.62 162 VAL A N 1
ATOM 1235 C CA . VAL A 1 162 ? 0.914 -4.321 16.122 1.00 97.62 162 VAL A CA 1
ATOM 1236 C C . VAL A 1 162 ? 1.980 -3.408 15.532 1.00 97.62 162 VAL A C 1
ATOM 1238 O O . VAL A 1 162 ? 1.648 -2.365 14.974 1.00 97.62 162 VAL A O 1
ATOM 1241 N N . ARG A 1 163 ? 3.248 -3.810 15.618 1.00 98.12 163 ARG A N 1
ATOM 1242 C CA . ARG A 1 163 ? 4.372 -3.107 15.002 1.00 98.12 163 ARG A CA 1
ATOM 1243 C C . ARG A 1 163 ? 4.757 -3.772 13.691 1.00 98.12 163 ARG A C 1
ATOM 1245 O O . ARG A 1 163 ? 4.985 -4.977 13.655 1.00 98.12 163 ARG A O 1
ATOM 1252 N N . THR A 1 164 ? 4.866 -2.969 12.640 1.00 98.25 164 THR A N 1
ATOM 1253 C CA . THR A 1 164 ? 5.524 -3.329 11.380 1.00 98.25 164 THR A CA 1
ATOM 1254 C C . THR A 1 164 ? 6.834 -2.560 11.291 1.00 98.25 164 THR A C 1
ATOM 1256 O O . THR A 1 164 ? 6.844 -1.348 11.498 1.00 98.25 164 THR A O 1
ATOM 1259 N N . GLU A 1 165 ? 7.936 -3.237 10.990 1.00 97.81 165 GLU A N 1
ATOM 1260 C CA . GLU A 1 165 ? 9.235 -2.593 10.800 1.00 97.81 165 GLU A CA 1
ATOM 1261 C C . GLU A 1 165 ? 9.938 -3.159 9.569 1.00 97.81 165 GLU A C 1
ATOM 1263 O O . GLU A 1 165 ? 9.927 -4.361 9.335 1.00 97.81 165 GLU A O 1
ATOM 1268 N N . VAL A 1 166 ? 10.571 -2.296 8.778 1.00 97.06 166 VAL A N 1
ATOM 1269 C CA . VAL A 1 166 ? 11.437 -2.702 7.668 1.00 97.06 166 VAL A CA 1
ATOM 1270 C C . VAL A 1 166 ? 12.636 -1.768 7.573 1.00 97.06 166 VAL A C 1
ATOM 1272 O O . VAL A 1 166 ? 12.541 -0.567 7.836 1.00 97.06 166 VAL A O 1
ATOM 1275 N N . THR A 1 167 ? 13.779 -2.320 7.177 1.00 96.25 167 THR A N 1
ATOM 1276 C CA . THR A 1 167 ? 14.997 -1.556 6.886 1.00 96.25 167 THR A CA 1
ATOM 1277 C C . THR A 1 167 ? 15.479 -1.845 5.471 1.00 96.25 167 THR A C 1
ATOM 1279 O O . THR A 1 167 ? 15.317 -2.961 4.968 1.00 96.25 167 THR A O 1
ATOM 1282 N N . GLY A 1 168 ? 16.057 -0.828 4.828 1.00 94.44 168 GLY A N 1
ATOM 1283 C CA . GLY A 1 168 ? 16.597 -0.924 3.473 1.00 94.44 168 GLY A CA 1
ATOM 1284 C C . GLY A 1 168 ? 15.551 -1.347 2.441 1.00 94.44 168 GLY A C 1
ATOM 1285 O O . GLY A 1 168 ? 15.808 -2.249 1.644 1.00 94.44 168 GLY A O 1
ATOM 1286 N N . LEU A 1 169 ? 14.365 -0.737 2.477 1.00 95.44 169 LEU A N 1
ATOM 1287 C CA . LEU A 1 169 ? 13.299 -1.016 1.522 1.00 95.44 169 LEU A CA 1
ATOM 1288 C C . LEU A 1 169 ? 13.708 -0.484 0.143 1.00 95.44 169 LEU A C 1
ATOM 1290 O O . LEU A 1 169 ? 13.951 0.712 -0.035 1.00 95.44 169 LEU A O 1
ATOM 1294 N N . ALA A 1 170 ? 13.804 -1.389 -0.829 1.00 95.62 170 ALA A N 1
ATOM 1295 C CA . ALA A 1 170 ? 14.187 -1.049 -2.191 1.00 95.62 170 ALA A CA 1
ATOM 1296 C C . ALA A 1 170 ? 13.135 -0.145 -2.871 1.00 95.62 170 ALA A C 1
ATOM 1298 O O . ALA A 1 170 ? 11.957 -0.194 -2.507 1.00 95.62 170 ALA A O 1
ATOM 1299 N N . PRO A 1 171 ? 13.529 0.642 -3.891 1.00 95.06 171 PRO A N 1
ATOM 1300 C CA . PRO A 1 171 ? 12.579 1.375 -4.721 1.00 95.06 171 PRO A CA 1
ATOM 1301 C C . PRO A 1 171 ? 11.478 0.466 -5.270 1.00 95.06 171 PRO A C 1
ATOM 1303 O O . PRO A 1 171 ? 11.706 -0.721 -5.516 1.00 95.06 171 PRO A O 1
ATOM 1306 N N . ASN A 1 172 ? 10.302 1.035 -5.517 1.00 94.38 172 ASN A N 1
ATOM 1307 C CA . ASN A 1 172 ? 9.150 0.359 -6.114 1.00 94.38 172 ASN A CA 1
ATOM 1308 C C . ASN A 1 172 ? 8.685 -0.897 -5.354 1.00 94.38 172 ASN A C 1
ATOM 1310 O O . ASN A 1 172 ? 8.058 -1.782 -5.934 1.00 94.38 172 ASN A O 1
ATOM 1314 N N . THR A 1 173 ? 8.990 -0.987 -4.058 1.00 93.94 173 THR A N 1
ATOM 1315 C CA . THR A 1 173 ? 8.635 -2.127 -3.204 1.00 93.94 173 THR A CA 1
ATOM 1316 C C . THR A 1 173 ? 7.598 -1.693 -2.178 1.00 93.94 173 THR A C 1
ATOM 1318 O O . THR A 1 173 ? 7.771 -0.670 -1.519 1.00 93.94 173 THR A O 1
ATOM 1321 N N . PHE A 1 174 ? 6.520 -2.464 -2.042 1.00 93.44 174 PHE A N 1
ATOM 1322 C CA . PHE A 1 174 ? 5.452 -2.161 -1.094 1.00 93.44 174 PHE A CA 1
ATOM 1323 C C . PHE A 1 174 ? 5.706 -2.775 0.289 1.00 93.44 174 PHE A C 1
ATOM 1325 O O . PHE A 1 174 ? 6.464 -3.736 0.438 1.00 93.44 174 PHE A O 1
ATOM 1332 N N . VAL A 1 175 ? 5.023 -2.225 1.293 1.00 95.75 175 VAL A N 1
ATOM 1333 C CA . VAL A 1 175 ? 4.912 -2.780 2.645 1.00 95.75 175 VAL A CA 1
ATOM 1334 C C . VAL A 1 175 ? 3.455 -2.692 3.072 1.00 95.75 175 VAL A C 1
ATOM 1336 O O . VAL A 1 175 ? 2.888 -1.600 3.161 1.00 95.75 175 VAL A O 1
ATOM 1339 N N . GLU A 1 176 ? 2.855 -3.838 3.359 1.00 95.62 176 GLU A N 1
ATOM 1340 C CA . GLU A 1 176 ? 1.456 -3.958 3.748 1.00 95.62 176 GLU A CA 1
ATOM 1341 C C . GLU A 1 176 ? 1.297 -4.753 5.038 1.00 95.62 176 GLU A C 1
ATOM 1343 O O . GLU A 1 176 ? 2.129 -5.580 5.409 1.00 95.62 176 GLU A O 1
ATOM 1348 N N . LEU A 1 177 ? 0.175 -4.508 5.701 1.00 96.62 177 LEU A N 1
ATOM 1349 C CA . LEU A 1 177 ? -0.256 -5.193 6.901 1.00 96.62 177 LEU A CA 1
ATOM 1350 C C . LEU A 1 177 ? -1.689 -5.678 6.709 1.00 96.62 177 LEU A C 1
ATOM 1352 O O . LEU A 1 177 ? -2.583 -4.884 6.405 1.00 96.62 177 LEU A O 1
ATOM 1356 N N . ARG A 1 178 ? -1.927 -6.961 6.965 1.00 97.56 178 ARG A N 1
ATOM 1357 C CA . ARG A 1 178 ? -3.266 -7.534 7.081 1.00 97.56 178 ARG A CA 1
ATOM 1358 C C . ARG A 1 178 ? -3.495 -7.998 8.511 1.00 97.56 178 ARG A C 1
ATOM 1360 O O . ARG A 1 178 ? -2.710 -8.763 9.061 1.00 97.56 178 ARG A O 1
ATOM 1367 N N . VAL A 1 179 ? -4.586 -7.544 9.110 1.00 97.88 179 VAL A N 1
ATOM 1368 C CA . VAL A 1 179 ? -5.032 -7.938 10.446 1.00 97.88 179 VAL A CA 1
ATOM 1369 C C . VAL A 1 179 ? -6.439 -8.497 10.337 1.00 97.88 179 VAL A C 1
ATOM 1371 O O . VAL A 1 179 ? -7.330 -7.826 9.816 1.00 97.88 179 VAL A O 1
ATOM 1374 N N . LEU A 1 180 ? -6.643 -9.705 10.852 1.00 98.06 180 LEU A N 1
ATOM 1375 C CA . LEU A 1 180 ? -7.945 -10.351 10.961 1.00 98.06 180 LEU A CA 1
ATOM 1376 C C . LEU A 1 180 ? -8.272 -10.582 12.434 1.00 98.06 180 LEU A C 1
ATOM 1378 O O . LEU A 1 180 ? -7.452 -11.082 13.202 1.00 98.06 180 LEU A O 1
ATOM 1382 N N . MET A 1 181 ? -9.477 -10.191 12.826 1.00 97.44 181 MET A N 1
ATOM 1383 C CA . MET A 1 181 ? -9.920 -10.161 14.218 1.00 97.44 181 MET A CA 1
ATOM 1384 C C . MET A 1 181 ? -11.419 -10.491 14.319 1.00 97.44 181 MET A C 1
ATOM 1386 O O . MET A 1 181 ? -12.116 -10.492 13.299 1.00 97.44 181 MET A O 1
ATOM 1390 N N . PRO A 1 182 ? -11.971 -10.769 15.514 1.00 97.50 182 PRO A N 1
ATOM 1391 C CA . PRO A 1 182 ? -13.395 -11.043 15.659 1.00 97.50 182 PRO A CA 1
ATOM 1392 C C . PRO A 1 182 ? -14.248 -9.830 15.277 1.00 97.50 182 PRO A C 1
ATOM 1394 O O . PRO A 1 182 ? -13.883 -8.686 15.551 1.00 97.50 182 PRO A O 1
ATOM 1397 N N . THR A 1 183 ? -15.443 -10.082 14.736 1.00 97.19 183 THR A N 1
ATOM 1398 C CA . THR A 1 183 ? -16.397 -9.038 14.299 1.00 97.19 183 THR A CA 1
ATOM 1399 C C . THR A 1 183 ? -16.759 -8.008 15.377 1.00 97.19 183 THR A C 1
ATOM 1401 O O . THR A 1 183 ? -17.235 -6.920 15.055 1.00 97.19 183 THR A O 1
ATOM 1404 N N . ALA A 1 184 ? -16.586 -8.357 16.656 1.00 96.25 184 ALA A N 1
ATOM 1405 C CA . ALA A 1 184 ? -16.865 -7.492 17.797 1.00 96.25 184 ALA A CA 1
ATOM 1406 C C . ALA A 1 184 ? -15.844 -6.354 17.961 1.00 96.25 184 ALA A C 1
ATOM 1408 O O . ALA A 1 184 ? -16.160 -5.358 18.608 1.00 96.25 184 ALA A O 1
ATOM 1409 N N . VAL A 1 185 ? -14.640 -6.480 17.387 1.00 97.25 185 VAL A N 1
ATOM 1410 C CA . VAL A 1 185 ? -13.607 -5.439 17.492 1.00 97.25 185 VAL A CA 1
ATOM 1411 C C . VAL A 1 185 ? -14.011 -4.187 16.718 1.00 97.25 185 VAL A C 1
ATOM 1413 O O . VAL A 1 185 ? -13.875 -3.087 17.246 1.00 97.25 185 VAL A O 1
ATOM 1416 N N . LEU A 1 186 ? -14.583 -4.350 15.519 1.00 97.38 186 LEU A N 1
ATOM 1417 C CA . LEU A 1 186 ? -15.153 -3.252 14.727 1.00 97.38 186 LEU A CA 1
ATOM 1418 C C . LEU A 1 186 ? -16.678 -3.180 14.872 1.00 97.38 186 LEU A C 1
ATOM 1420 O O . LEU A 1 186 ? -17.404 -3.019 13.894 1.00 97.38 186 LEU A O 1
ATOM 1424 N N . GLY A 1 187 ? -17.186 -3.362 16.092 1.00 96.12 187 GLY A N 1
ATOM 1425 C CA . GLY A 1 187 ? -18.620 -3.509 16.349 1.00 96.12 187 GLY A CA 1
ATOM 1426 C C . GLY A 1 187 ? -19.488 -2.307 15.951 1.00 96.12 187 GLY A C 1
ATOM 1427 O O . GLY A 1 187 ? -20.691 -2.488 15.757 1.00 96.12 187 GLY A O 1
ATOM 1428 N N . ALA A 1 188 ? -18.907 -1.110 15.814 1.00 96.69 188 ALA A N 1
ATOM 1429 C CA . ALA A 1 188 ? -19.609 0.091 15.362 1.00 96.69 188 ALA A CA 1
ATOM 1430 C C . ALA A 1 188 ? -19.553 0.285 13.833 1.00 96.69 188 ALA A C 1
ATOM 1432 O O . ALA A 1 188 ? -20.331 1.074 13.294 1.00 96.69 188 ALA A O 1
ATOM 1433 N N . ALA A 1 189 ? -18.686 -0.447 13.125 1.00 95.25 189 ALA A N 1
ATOM 1434 C CA . ALA A 1 189 ? -18.606 -0.420 11.669 1.00 95.25 189 ALA A CA 1
ATOM 1435 C C . ALA A 1 189 ? -19.807 -1.132 11.020 1.00 95.25 189 ALA A C 1
ATOM 1437 O O . ALA A 1 189 ? -20.310 -2.155 11.506 1.00 95.25 189 ALA A O 1
ATOM 1438 N N . ALA A 1 190 ? -20.251 -0.618 9.871 1.00 93.06 190 ALA A N 1
ATOM 1439 C CA . ALA A 1 190 ? -21.255 -1.293 9.056 1.00 93.06 190 ALA A CA 1
ATOM 1440 C C . ALA A 1 190 ? -20.706 -2.631 8.539 1.00 93.06 190 ALA A C 1
ATOM 1442 O O . ALA A 1 190 ? -19.541 -2.717 8.153 1.00 93.06 190 ALA A O 1
ATOM 1443 N N . SER A 1 191 ? -21.550 -3.668 8.532 1.00 94.94 191 SER A N 1
ATOM 1444 C CA . SER A 1 191 ? -21.159 -4.957 7.962 1.00 94.94 191 SER A CA 1
ATOM 1445 C C . SER A 1 191 ? -21.485 -5.037 6.477 1.00 94.94 191 SER A C 1
ATOM 1447 O O . SER A 1 191 ? -22.591 -4.668 6.081 1.00 94.94 191 SER A O 1
ATOM 1449 N N . ASP A 1 192 ? -20.559 -5.569 5.681 1.00 94.25 192 ASP A N 1
ATOM 1450 C CA . ASP A 1 192 ? -20.777 -5.870 4.257 1.00 94.25 192 ASP A CA 1
ATOM 1451 C C . ASP A 1 192 ? -21.500 -7.214 4.012 1.00 94.25 192 ASP A C 1
ATOM 1453 O O . ASP A 1 192 ? -21.871 -7.542 2.881 1.00 94.25 192 ASP A O 1
ATOM 1457 N N . GLY A 1 193 ? -21.725 -7.990 5.080 1.00 95.69 193 GLY A N 1
ATOM 1458 C CA . GLY A 1 193 ? -22.424 -9.272 5.055 1.00 95.69 193 GLY A CA 1
ATOM 1459 C C . GLY A 1 193 ? -21.675 -10.422 4.373 1.00 95.69 193 GLY A C 1
ATOM 1460 O O . GLY A 1 193 ? -22.283 -11.476 4.194 1.00 95.69 193 GLY A O 1
ATOM 1461 N N . GLN A 1 194 ? -20.409 -10.249 3.986 1.00 96.56 194 GLN A N 1
ATOM 1462 C CA . GLN A 1 194 ? -19.616 -11.306 3.351 1.00 96.56 194 GLN A CA 1
ATOM 1463 C C . GLN A 1 194 ? -19.040 -12.273 4.394 1.00 96.56 194 GLN A C 1
ATOM 1465 O O . GLN A 1 194 ? -18.758 -11.873 5.519 1.00 96.56 194 GLN A O 1
ATOM 1470 N N . GLU A 1 195 ? -18.850 -13.540 4.030 1.00 97.31 195 GLU A N 1
ATOM 1471 C CA . GLU A 1 195 ? -18.061 -14.495 4.819 1.00 97.31 195 GLU A CA 1
ATOM 1472 C C . GLU A 1 195 ? -16.698 -14.651 4.146 1.00 97.31 195 GLU A C 1
ATOM 1474 O O . GLU A 1 195 ? -16.616 -15.189 3.045 1.00 97.31 195 GLU A O 1
ATOM 1479 N N . VAL A 1 196 ? -15.641 -14.144 4.778 1.00 96.25 196 VAL A N 1
ATOM 1480 C CA . VAL A 1 196 ? -14.311 -14.030 4.150 1.00 96.25 196 VAL A CA 1
ATOM 1481 C C . VAL A 1 196 ? -13.227 -14.780 4.911 1.00 96.25 196 VAL A C 1
ATOM 1483 O O . VAL A 1 196 ? -12.137 -14.991 4.385 1.00 96.25 196 VAL A O 1
ATOM 1486 N N . ARG A 1 197 ? -13.481 -15.202 6.157 1.00 96.31 197 ARG A N 1
ATOM 1487 C CA . ARG A 1 197 ? -12.430 -15.722 7.042 1.00 96.31 197 ARG A CA 1
ATOM 1488 C C . ARG A 1 197 ? -11.729 -16.940 6.448 1.00 96.31 197 ARG A C 1
ATOM 1490 O O . ARG A 1 197 ? -10.514 -17.045 6.555 1.00 96.31 197 ARG A O 1
ATOM 1497 N N . ALA A 1 198 ? -12.484 -17.868 5.861 1.00 96.06 198 ALA A N 1
ATOM 1498 C CA . ALA A 1 198 ? -11.922 -19.088 5.284 1.00 96.06 198 ALA A CA 1
ATOM 1499 C C . ALA A 1 198 ? -11.037 -18.795 4.062 1.00 96.06 198 ALA A C 1
ATOM 1501 O O . ALA A 1 198 ? -9.924 -19.308 3.993 1.00 96.06 198 ALA A O 1
ATOM 1502 N N . GLU A 1 199 ? -11.508 -17.936 3.155 1.00 94.56 199 GLU A N 1
ATOM 1503 C CA . GLU A 1 199 ? -10.773 -17.521 1.955 1.00 94.56 199 GLU A CA 1
ATOM 1504 C C . GLU A 1 199 ? -9.475 -16.793 2.320 1.00 94.56 199 GLU A C 1
ATOM 1506 O O . GLU A 1 199 ? -8.413 -17.135 1.810 1.00 94.56 199 GLU A O 1
ATOM 1511 N N . ILE A 1 200 ? -9.535 -15.864 3.280 1.00 95.62 200 ILE A N 1
ATOM 1512 C CA . ILE A 1 200 ? -8.357 -15.139 3.775 1.00 95.62 200 ILE A CA 1
ATOM 1513 C C . ILE A 1 200 ? -7.318 -16.107 4.345 1.00 95.62 200 ILE A C 1
ATOM 1515 O O . ILE A 1 200 ? -6.133 -15.967 4.071 1.00 95.62 200 ILE A O 1
ATOM 1519 N N . LEU A 1 201 ? -7.736 -17.095 5.141 1.00 95.31 201 LEU A N 1
ATOM 1520 C CA . LEU A 1 201 ? -6.806 -18.067 5.724 1.00 95.31 201 LEU A CA 1
ATOM 1521 C C . LEU A 1 201 ? -6.143 -18.959 4.670 1.00 95.31 201 LEU A C 1
ATOM 1523 O O . LEU A 1 201 ? -4.985 -19.333 4.840 1.00 95.31 201 LEU A O 1
ATOM 1527 N N . GLU A 1 202 ? -6.864 -19.312 3.607 1.00 93.06 202 GLU A N 1
ATOM 1528 C CA . GLU A 1 202 ? -6.310 -20.065 2.481 1.00 93.06 202 GLU A CA 1
ATOM 1529 C C . GLU A 1 202 ? -5.299 -19.220 1.694 1.00 93.06 202 GLU A C 1
ATOM 1531 O O . GLU A 1 202 ? -4.183 -19.678 1.435 1.00 93.06 202 GLU A O 1
ATOM 1536 N N . GLU A 1 203 ? -5.658 -17.973 1.379 1.00 92.38 203 GLU A N 1
ATOM 1537 C CA . GLU A 1 203 ? -4.796 -17.009 0.689 1.00 92.38 203 GLU A CA 1
ATOM 1538 C C . GLU A 1 203 ? -3.497 -16.761 1.472 1.00 92.38 203 GLU A C 1
ATOM 1540 O O . GLU A 1 203 ? -2.402 -16.983 0.952 1.00 92.38 203 GLU A O 1
ATOM 1545 N N . GLU A 1 204 ? -3.611 -16.378 2.745 1.00 94.06 204 GLU A N 1
ATOM 1546 C CA . GLU A 1 204 ? -2.465 -16.109 3.621 1.00 94.06 204 GLU A CA 1
ATOM 1547 C C . GLU A 1 204 ? -1.628 -17.366 3.883 1.00 94.06 204 GLU A C 1
ATOM 1549 O O . GLU A 1 204 ? -0.403 -17.294 3.987 1.00 94.06 204 GLU A O 1
ATOM 1554 N N . GLY A 1 205 ? -2.265 -18.540 3.942 1.00 91.88 205 GLY A N 1
ATOM 1555 C CA . GLY A 1 205 ? -1.569 -19.819 4.038 1.00 91.88 205 GLY A CA 1
ATOM 1556 C C . GLY A 1 205 ? -0.666 -20.077 2.831 1.00 91.88 205 GLY A C 1
ATOM 1557 O O . GLY A 1 205 ? 0.478 -20.499 3.000 1.00 91.88 205 GLY A O 1
ATOM 1558 N N . CYS A 1 206 ? -1.135 -19.774 1.618 1.00 89.94 206 CYS A N 1
ATOM 1559 C CA . CYS A 1 206 ? -0.297 -19.892 0.428 1.00 89.94 206 CYS A CA 1
ATOM 1560 C C . CYS A 1 206 ? 0.800 -18.817 0.389 1.00 89.94 206 CYS A C 1
ATOM 1562 O O . CYS A 1 206 ? 1.962 -19.135 0.135 1.00 89.94 206 CYS A O 1
ATOM 1564 N N . LEU A 1 207 ? 0.489 -17.560 0.718 1.00 89.25 207 LEU A N 1
ATOM 1565 C CA . LEU A 1 207 ? 1.506 -16.504 0.787 1.00 89.25 207 LEU A CA 1
ATOM 1566 C C . LEU A 1 207 ? 2.625 -16.845 1.787 1.00 89.25 207 LEU A C 1
ATOM 1568 O O . LEU A 1 207 ? 3.797 -16.603 1.500 1.00 89.25 207 LEU A O 1
ATOM 1572 N N . ALA A 1 208 ? 2.293 -17.483 2.913 1.00 88.38 208 ALA A N 1
ATOM 1573 C CA . ALA A 1 208 ? 3.280 -17.970 3.873 1.00 88.38 208 ALA A CA 1
ATOM 1574 C C . ALA A 1 208 ? 4.197 -19.055 3.278 1.00 88.38 208 ALA A C 1
ATOM 1576 O O . ALA A 1 208 ? 5.416 -18.960 3.422 1.00 88.38 208 ALA A O 1
ATOM 1577 N N . VAL A 1 209 ? 3.635 -20.040 2.564 1.00 88.94 209 VAL A N 1
ATOM 1578 C CA . VAL A 1 209 ? 4.414 -21.085 1.872 1.00 88.94 209 VAL A CA 1
ATOM 1579 C C . VAL A 1 209 ? 5.338 -20.475 0.816 1.00 88.94 209 VAL A C 1
ATOM 1581 O O . VAL A 1 209 ? 6.509 -20.844 0.741 1.00 88.94 209 VAL A O 1
ATOM 1584 N N . ALA A 1 210 ? 4.844 -19.513 0.033 1.00 86.31 210 ALA A N 1
ATOM 1585 C CA . ALA A 1 210 ? 5.650 -18.808 -0.961 1.00 86.31 210 ALA A CA 1
ATOM 1586 C C . ALA A 1 210 ? 6.808 -18.033 -0.307 1.00 86.31 210 ALA A C 1
ATOM 1588 O O . ALA A 1 210 ? 7.955 -18.160 -0.730 1.00 86.31 210 ALA A O 1
ATOM 1589 N N . ALA A 1 211 ? 6.545 -17.308 0.784 1.00 86.56 211 ALA A N 1
ATOM 1590 C CA . ALA A 1 211 ? 7.587 -16.598 1.522 1.00 86.56 211 ALA A CA 1
ATOM 1591 C C . ALA A 1 211 ? 8.632 -17.554 2.128 1.00 86.56 211 ALA A C 1
ATOM 1593 O O . ALA A 1 211 ? 9.823 -17.240 2.152 1.00 86.56 211 ALA A O 1
ATOM 1594 N N . ASP A 1 212 ? 8.221 -18.728 2.615 1.00 88.62 212 ASP A N 1
ATOM 1595 C CA . ASP A 1 212 ? 9.148 -19.755 3.099 1.00 88.62 212 ASP A CA 1
ATOM 1596 C C . ASP A 1 212 ? 10.000 -20.356 1.976 1.00 88.62 212 ASP A C 1
ATOM 1598 O O . ASP A 1 212 ? 11.188 -20.623 2.194 1.00 88.62 212 ASP A O 1
ATOM 1602 N N . ALA A 1 213 ? 9.436 -20.508 0.775 1.00 87.12 213 ALA A N 1
ATOM 1603 C CA . ALA A 1 213 ? 10.173 -20.930 -0.410 1.00 87.12 213 ALA A CA 1
ATOM 1604 C C . ALA A 1 213 ? 11.242 -19.899 -0.811 1.00 87.12 213 ALA A C 1
ATOM 1606 O O . ALA A 1 213 ? 12.404 -20.274 -0.979 1.00 87.12 213 ALA A O 1
ATOM 1607 N N . ASP A 1 214 ? 10.900 -18.609 -0.843 1.00 86.06 214 ASP A N 1
ATOM 1608 C CA . ASP A 1 214 ? 11.854 -17.526 -1.122 1.00 86.06 214 ASP A CA 1
ATOM 1609 C C . ASP A 1 214 ? 12.983 -17.485 -0.077 1.00 86.06 214 ASP A C 1
ATOM 1611 O O . ASP A 1 214 ? 14.163 -17.311 -0.400 1.00 86.06 214 ASP A O 1
ATOM 1615 N N . ARG A 1 215 ? 12.650 -17.702 1.205 1.00 86.69 215 ARG A N 1
ATOM 1616 C CA . ARG A 1 215 ? 13.648 -17.807 2.282 1.00 86.69 215 ARG A CA 1
ATOM 1617 C C . ARG A 1 215 ? 14.563 -19.019 2.103 1.00 86.69 215 ARG A C 1
ATOM 1619 O O . ARG A 1 215 ? 15.746 -18.919 2.429 1.00 86.69 215 ARG A O 1
ATOM 1626 N N . ALA A 1 216 ? 14.037 -20.159 1.655 1.00 88.06 216 ALA A N 1
ATOM 1627 C CA . ALA A 1 216 ? 14.827 -21.357 1.375 1.00 88.06 216 ALA A CA 1
ATOM 1628 C C . ALA A 1 216 ? 15.778 -21.124 0.192 1.00 88.06 216 ALA A C 1
ATOM 1630 O O . ALA A 1 216 ? 16.975 -21.385 0.316 1.00 88.06 216 ALA A O 1
ATOM 1631 N N . GLU A 1 217 ? 15.292 -20.526 -0.898 1.00 87.12 217 GLU A N 1
ATOM 1632 C CA . GLU A 1 217 ? 16.114 -20.172 -2.058 1.00 87.12 217 GLU A CA 1
ATOM 1633 C C . GLU A 1 217 ? 17.238 -19.198 -1.678 1.00 87.12 217 GLU A C 1
ATOM 1635 O O . GLU A 1 217 ? 18.398 -19.421 -2.031 1.00 87.12 217 GLU A O 1
ATOM 1640 N N . ALA A 1 218 ? 16.939 -18.176 -0.868 1.00 86.19 218 ALA A N 1
ATOM 1641 C CA . ALA A 1 218 ? 17.945 -17.245 -0.357 1.00 86.19 218 ALA A CA 1
ATOM 1642 C C . ALA A 1 218 ? 19.033 -17.934 0.496 1.00 86.19 218 ALA A C 1
ATOM 1644 O O . ALA A 1 218 ? 20.162 -17.442 0.576 1.00 86.19 218 ALA A O 1
ATOM 1645 N N . ARG A 1 219 ? 18.723 -19.085 1.114 1.00 89.81 219 ARG A N 1
ATOM 1646 C CA . ARG A 1 219 ? 19.689 -19.948 1.822 1.00 89.81 219 ARG A CA 1
ATOM 1647 C C . ARG A 1 219 ? 20.358 -20.997 0.922 1.00 89.81 219 ARG A C 1
ATOM 1649 O O . ARG A 1 219 ? 21.288 -21.663 1.376 1.00 89.81 219 ARG A O 1
ATOM 1656 N N . GLY A 1 220 ? 19.936 -21.132 -0.335 1.00 89.25 220 GLY A N 1
ATOM 1657 C CA . GLY A 1 220 ? 20.401 -22.166 -1.264 1.00 89.25 220 GLY A CA 1
ATOM 1658 C C . GLY A 1 220 ? 19.810 -23.556 -0.999 1.00 89.25 220 GLY A C 1
ATOM 1659 O O . GLY A 1 220 ? 20.437 -24.561 -1.336 1.00 89.25 220 GLY A O 1
ATOM 1660 N N . GLU A 1 221 ? 18.641 -23.621 -0.364 1.00 89.62 221 GLU A N 1
ATOM 1661 C CA . GLU A 1 221 ? 17.895 -24.843 -0.050 1.00 89.62 221 GLU A CA 1
ATOM 1662 C C . GLU A 1 221 ? 16.780 -25.076 -1.086 1.00 89.62 221 GLU A C 1
ATOM 1664 O O . GLU A 1 221 ? 16.253 -24.125 -1.662 1.00 89.62 221 GLU A O 1
ATOM 1669 N N . GLU A 1 222 ? 16.396 -26.336 -1.329 1.00 83.56 222 GLU A N 1
ATOM 1670 C CA . GLU A 1 222 ? 15.198 -26.628 -2.130 1.00 83.56 222 GLU A CA 1
ATOM 1671 C C . GLU A 1 222 ? 13.933 -26.388 -1.284 1.00 83.56 222 GLU A C 1
ATOM 1673 O O . GLU A 1 222 ? 13.865 -26.876 -0.149 1.00 83.56 222 GLU A O 1
ATOM 1678 N N . PRO A 1 223 ? 12.923 -25.668 -1.805 1.00 79.69 223 PRO A N 1
ATOM 1679 C CA . PRO A 1 223 ? 11.685 -25.421 -1.076 1.00 79.69 223 PRO A CA 1
ATOM 1680 C C . PRO A 1 223 ? 10.913 -26.726 -0.840 1.00 79.69 223 PRO A C 1
ATOM 1682 O O . PRO A 1 223 ? 10.793 -27.571 -1.729 1.00 79.69 223 PRO A O 1
ATOM 1685 N N . ALA A 1 224 ? 10.397 -26.897 0.381 1.00 74.38 224 ALA A N 1
ATOM 1686 C CA . ALA A 1 224 ? 9.710 -28.120 0.800 1.00 74.38 224 ALA A CA 1
ATOM 1687 C C . ALA A 1 224 ? 8.308 -28.256 0.185 1.00 74.38 224 ALA A C 1
ATOM 1689 O O . ALA A 1 224 ? 7.878 -29.361 -0.150 1.00 74.38 224 ALA A O 1
ATOM 1690 N N . GLU A 1 225 ? 7.610 -27.133 0.037 1.00 75.69 225 GLU A N 1
ATOM 1691 C CA . GLU A 1 225 ? 6.260 -27.039 -0.502 1.00 75.69 225 GLU A CA 1
ATOM 1692 C C . GLU A 1 225 ? 6.175 -25.824 -1.428 1.00 75.69 225 GLU A C 1
ATOM 1694 O O . GLU A 1 225 ? 6.878 -24.832 -1.250 1.00 75.69 225 GLU A O 1
ATOM 1699 N N . ASP A 1 226 ? 5.328 -25.931 -2.443 1.00 69.12 226 ASP A N 1
ATOM 1700 C CA . ASP A 1 226 ? 5.071 -24.882 -3.420 1.00 69.12 226 ASP A CA 1
ATOM 1701 C C . ASP A 1 226 ? 3.559 -24.850 -3.632 1.00 69.12 226 ASP A C 1
ATOM 1703 O O . ASP A 1 226 ? 2.976 -25.796 -4.176 1.00 69.12 226 ASP A O 1
ATOM 1707 N N . CYS A 1 227 ? 2.918 -23.807 -3.109 1.00 73.94 227 CYS A N 1
ATOM 1708 C CA . CYS A 1 227 ? 1.478 -23.616 -3.214 1.00 73.94 227 CYS A CA 1
ATOM 1709 C C . CYS A 1 227 ? 1.075 -22.912 -4.520 1.00 73.94 227 CYS A C 1
ATOM 1711 O O . CYS A 1 227 ? -0.120 -22.699 -4.722 1.00 73.94 227 CYS A O 1
ATOM 1713 N N . ASP A 1 228 ? 2.020 -22.567 -5.414 1.00 64.69 228 ASP A N 1
ATOM 1714 C CA . ASP A 1 228 ? 1.696 -21.895 -6.672 1.00 64.69 228 ASP A CA 1
ATOM 1715 C C . ASP A 1 228 ? 0.831 -22.811 -7.561 1.00 64.69 228 ASP A C 1
ATOM 1717 O O . ASP A 1 228 ? 1.303 -23.835 -8.081 1.00 64.69 228 ASP A O 1
ATOM 1721 N N . PRO A 1 229 ? -0.437 -22.446 -7.833 1.00 54.72 229 PRO A N 1
ATOM 1722 C CA . PRO A 1 229 ? -1.286 -23.217 -8.733 1.00 54.72 229 PRO A CA 1
ATOM 1723 C C . PRO A 1 229 ? -0.723 -23.275 -10.166 1.00 54.72 229 PRO A C 1
ATOM 1725 O O . PRO A 1 229 ? -1.092 -24.165 -10.941 1.00 54.72 229 PRO A O 1
ATOM 1728 N N . ARG A 1 230 ? 0.181 -22.358 -10.551 1.00 52.91 230 ARG A N 1
ATOM 1729 C CA . ARG A 1 230 ? 0.817 -22.319 -11.879 1.00 52.91 230 ARG A CA 1
ATOM 1730 C C . ARG A 1 230 ? 2.067 -23.189 -11.982 1.00 52.91 230 ARG A C 1
ATOM 1732 O O . ARG A 1 230 ? 2.397 -23.603 -13.098 1.00 52.91 230 ARG A O 1
ATOM 1739 N N . ALA A 1 231 ? 2.706 -23.563 -10.877 1.00 57.91 231 ALA A N 1
ATOM 1740 C CA . ALA A 1 231 ? 3.897 -24.408 -10.896 1.00 57.91 231 ALA A CA 1
ATOM 1741 C C . ALA A 1 231 ? 3.621 -25.798 -11.492 1.00 57.91 231 ALA A C 1
ATOM 1743 O O . ALA A 1 231 ? 4.440 -26.350 -12.236 1.00 57.91 231 ALA A O 1
ATOM 1744 N N . GLY A 1 232 ? 2.422 -26.346 -11.263 1.00 57.28 232 GLY A N 1
ATOM 1745 C CA . GLY A 1 232 ? 1.970 -27.576 -11.920 1.00 57.28 232 GLY A CA 1
ATOM 1746 C C . GLY A 1 232 ? 1.884 -27.438 -13.446 1.00 57.28 232 GLY A C 1
ATOM 1747 O O . GLY A 1 232 ? 2.357 -28.308 -14.181 1.00 57.28 232 GLY A O 1
ATOM 1748 N N . LEU A 1 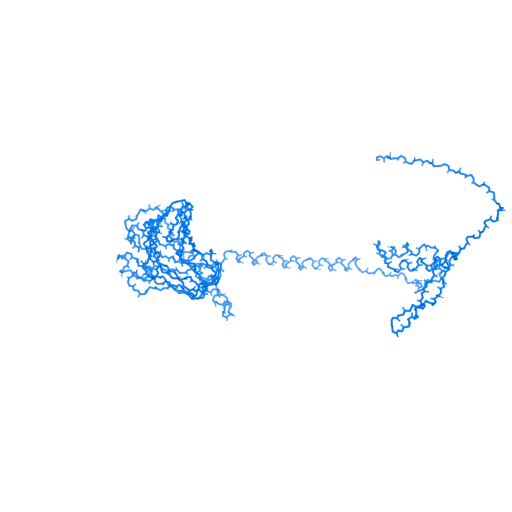233 ? 1.343 -26.318 -13.936 1.00 59.28 233 LEU A N 1
ATOM 1749 C CA . LEU A 1 233 ? 1.208 -26.036 -15.367 1.00 59.28 233 LEU A CA 1
ATOM 1750 C C . LEU A 1 233 ? 2.571 -25.781 -16.027 1.00 59.28 233 LEU A C 1
ATOM 1752 O O . LEU A 1 233 ? 2.820 -26.275 -17.127 1.00 59.28 233 LEU A O 1
ATOM 1756 N N . ALA A 1 234 ? 3.471 -25.068 -15.346 1.00 60.72 234 ALA A N 1
ATOM 1757 C CA . ALA A 1 234 ? 4.830 -24.811 -15.814 1.00 60.72 234 ALA A CA 1
ATOM 1758 C C . ALA A 1 234 ? 5.641 -26.110 -15.951 1.00 60.72 234 ALA A C 1
ATOM 1760 O O . ALA A 1 234 ? 6.300 -26.322 -16.972 1.00 60.72 234 ALA A O 1
ATOM 1761 N N . ARG A 1 235 ? 5.533 -27.037 -14.985 1.00 63.03 235 ARG A N 1
ATOM 1762 C CA . ARG A 1 235 ? 6.165 -28.367 -15.070 1.00 63.03 235 ARG A CA 1
ATOM 1763 C C . ARG A 1 235 ? 5.643 -29.179 -16.259 1.00 63.03 235 ARG A C 1
ATOM 1765 O O . ARG A 1 235 ? 6.440 -29.764 -16.993 1.00 63.03 235 ARG A O 1
ATOM 1772 N N . VAL A 1 236 ? 4.329 -29.176 -16.499 1.00 67.50 236 VAL A N 1
ATOM 1773 C CA . VAL A 1 236 ? 3.727 -29.849 -17.667 1.00 67.50 236 VAL A CA 1
ATOM 1774 C C . VAL A 1 236 ? 4.176 -29.192 -18.976 1.00 67.50 236 VAL A C 1
ATOM 1776 O O . VAL A 1 236 ? 4.600 -29.892 -19.897 1.00 67.50 236 VAL A O 1
ATOM 1779 N N . GLY A 1 237 ? 4.145 -27.860 -19.055 1.00 69.06 237 GLY A N 1
ATOM 1780 C CA . GLY A 1 237 ? 4.569 -27.097 -20.230 1.00 69.06 237 GLY A CA 1
ATOM 1781 C C . GLY A 1 237 ? 6.033 -27.345 -20.600 1.00 69.06 237 GLY A C 1
ATOM 1782 O O . GLY A 1 237 ? 6.334 -27.658 -21.755 1.00 69.06 237 GLY A O 1
ATOM 1783 N N . ASN A 1 238 ? 6.932 -27.309 -19.614 1.00 72.56 238 ASN A N 1
ATOM 1784 C CA . ASN A 1 238 ? 8.353 -27.606 -19.803 1.00 72.56 238 ASN A CA 1
ATOM 1785 C C . ASN A 1 238 ? 8.584 -29.056 -20.252 1.00 72.56 238 ASN A C 1
ATOM 1787 O O . 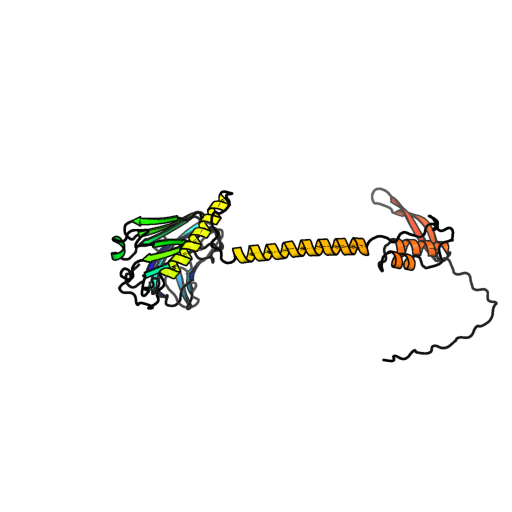ASN A 1 238 ? 9.400 -29.304 -21.142 1.00 72.56 238 ASN A O 1
ATOM 1791 N N . GLY A 1 239 ? 7.825 -30.012 -19.705 1.00 74.94 239 GLY A N 1
ATOM 1792 C CA . GLY A 1 239 ? 7.865 -31.410 -20.138 1.00 74.94 239 GLY A CA 1
ATOM 1793 C C . GLY A 1 239 ? 7.464 -31.592 -21.607 1.00 74.94 239 GLY A C 1
ATOM 1794 O O . GLY A 1 239 ? 8.144 -32.296 -22.357 1.00 74.94 239 GLY A O 1
ATOM 1795 N N . VAL A 1 240 ? 6.402 -30.912 -22.048 1.00 80.62 240 VAL A N 1
ATOM 1796 C CA . VAL A 1 240 ? 5.943 -30.942 -23.448 1.00 80.62 240 VAL A CA 1
ATOM 1797 C C . VAL A 1 240 ? 6.971 -30.303 -24.385 1.00 80.62 240 VAL A C 1
ATOM 1799 O O . VAL A 1 240 ? 7.265 -30.866 -25.441 1.00 80.62 240 VAL A O 1
ATOM 1802 N N . LEU A 1 241 ? 7.562 -29.169 -23.997 1.00 80.44 241 LEU A N 1
ATOM 1803 C CA . LEU A 1 241 ? 8.586 -28.487 -24.791 1.00 80.44 241 LEU A CA 1
ATOM 1804 C C . LEU A 1 241 ? 9.844 -29.355 -24.956 1.00 80.44 241 LEU A C 1
ATOM 1806 O O . LEU A 1 241 ? 10.339 -29.523 -26.072 1.00 80.44 241 LEU A O 1
ATOM 1810 N N . ALA A 1 242 ? 10.329 -29.957 -23.865 1.00 81.00 242 ALA A N 1
ATOM 1811 C CA . ALA A 1 242 ? 11.483 -30.852 -23.887 1.00 81.00 242 ALA A CA 1
ATOM 1812 C C . ALA A 1 242 ? 11.232 -32.078 -24.782 1.00 81.00 242 ALA A C 1
ATOM 1814 O O . ALA A 1 242 ? 12.067 -32.413 -25.626 1.00 81.00 242 ALA A O 1
ATOM 1815 N N . ALA A 1 243 ? 10.056 -32.704 -24.670 1.00 84.69 243 ALA A N 1
ATOM 1816 C CA . ALA A 1 243 ? 9.663 -33.810 -25.541 1.00 84.69 243 ALA A CA 1
ATOM 1817 C C . ALA A 1 243 ? 9.584 -33.384 -27.020 1.00 84.69 243 ALA A C 1
ATOM 1819 O O . ALA A 1 243 ? 10.038 -34.117 -27.902 1.00 84.69 243 ALA A O 1
ATOM 1820 N N . GLY A 1 244 ? 9.071 -32.180 -27.295 1.00 87.25 244 GLY A N 1
ATOM 1821 C CA . GLY A 1 244 ? 9.022 -31.594 -28.633 1.00 87.25 244 GLY A CA 1
ATOM 1822 C C . GLY A 1 244 ? 10.410 -31.371 -29.239 1.00 87.25 244 GLY A C 1
ATOM 1823 O O . GLY A 1 244 ? 10.641 -31.753 -30.386 1.00 87.25 244 GLY A O 1
ATOM 1824 N N . LEU A 1 245 ? 11.356 -30.826 -28.468 1.00 86.69 245 LEU A N 1
ATOM 1825 C CA . LEU A 1 245 ? 12.741 -30.613 -28.906 1.00 86.69 245 LEU A CA 1
ATOM 1826 C C . LEU A 1 245 ? 13.467 -31.932 -29.191 1.00 86.69 245 LEU A C 1
ATOM 1828 O O . LEU A 1 245 ? 14.136 -32.059 -30.219 1.00 86.69 245 LEU A O 1
ATOM 1832 N N . VAL A 1 246 ? 13.291 -32.939 -28.331 1.00 88.88 246 VAL A N 1
ATOM 1833 C CA . VAL A 1 246 ? 13.838 -34.286 -28.559 1.00 88.88 246 VAL A CA 1
ATOM 1834 C C . VAL A 1 246 ? 13.238 -34.905 -29.825 1.00 88.88 246 VAL A C 1
ATOM 1836 O O . VAL A 1 246 ? 13.972 -35.440 -30.660 1.00 88.88 246 VAL A O 1
ATOM 1839 N N . GLY A 1 247 ? 11.921 -34.783 -30.019 1.00 89.69 247 GLY A N 1
ATOM 1840 C CA . GLY A 1 247 ? 11.232 -35.256 -31.220 1.00 89.69 247 GLY A CA 1
ATOM 1841 C C . GLY A 1 247 ? 11.711 -34.558 -32.497 1.00 89.69 247 GLY A C 1
ATOM 1842 O O . GLY A 1 247 ? 11.994 -35.222 -33.495 1.00 89.69 247 GLY A O 1
ATOM 1843 N N . ALA A 1 248 ? 11.876 -33.235 -32.458 1.00 87.19 248 ALA A N 1
ATOM 1844 C CA . ALA A 1 248 ? 12.384 -32.445 -33.575 1.00 87.19 248 ALA A CA 1
ATOM 1845 C C . ALA A 1 248 ? 13.837 -32.804 -33.919 1.00 87.19 248 ALA A C 1
ATOM 1847 O O . ALA A 1 248 ? 14.159 -33.007 -35.091 1.00 87.19 248 ALA A O 1
ATOM 1848 N N . GLY A 1 249 ? 14.704 -32.962 -32.913 1.00 88.62 249 GLY A N 1
ATOM 1849 C CA . GLY A 1 249 ? 16.087 -33.403 -33.104 1.00 88.62 249 GLY A CA 1
ATOM 1850 C C . GLY A 1 249 ? 16.176 -34.812 -33.697 1.00 88.62 249 GLY A C 1
ATOM 1851 O O . GLY A 1 249 ? 16.967 -35.060 -34.615 1.00 88.62 249 GLY A O 1
ATOM 1852 N N . ALA A 1 250 ? 15.320 -35.731 -33.243 1.00 89.38 250 ALA A N 1
ATOM 1853 C CA . ALA A 1 250 ? 15.218 -37.073 -33.808 1.00 89.38 250 ALA A CA 1
ATOM 1854 C C . ALA A 1 250 ? 14.741 -37.038 -35.269 1.00 89.38 250 ALA A C 1
ATOM 1856 O O . ALA A 1 250 ? 15.360 -37.662 -36.134 1.00 89.38 250 ALA A O 1
ATOM 1857 N N . ALA A 1 251 ? 13.695 -36.264 -35.570 1.00 88.62 251 ALA A N 1
ATOM 1858 C CA . ALA A 1 251 ? 13.176 -36.095 -36.924 1.00 88.62 251 ALA A CA 1
ATOM 1859 C C . ALA A 1 251 ? 14.226 -35.486 -37.864 1.00 88.62 251 ALA A C 1
ATOM 1861 O O . ALA A 1 251 ? 14.464 -36.023 -38.947 1.00 88.62 251 ALA A O 1
ATOM 1862 N N . TRP A 1 252 ? 14.915 -34.426 -37.435 1.00 89.06 252 TRP A N 1
ATOM 1863 C CA . TRP A 1 252 ? 16.004 -33.818 -38.196 1.00 89.06 252 TRP A CA 1
ATOM 1864 C C . TRP A 1 252 ? 17.136 -34.815 -38.456 1.00 89.06 252 TRP A C 1
ATOM 1866 O O . TRP A 1 252 ? 17.575 -34.960 -39.593 1.00 89.06 252 TRP A O 1
ATOM 1876 N N . THR A 1 253 ? 17.553 -35.580 -37.443 1.00 87.44 253 THR A N 1
ATOM 1877 C CA . THR A 1 253 ? 18.607 -36.598 -37.587 1.00 87.44 253 THR A CA 1
ATOM 1878 C C . THR A 1 253 ? 18.212 -37.691 -38.582 1.00 87.44 253 THR A C 1
ATOM 1880 O O . THR A 1 253 ? 19.035 -38.132 -39.390 1.00 87.44 253 THR A O 1
ATOM 1883 N N . LEU A 1 254 ? 16.952 -38.134 -38.552 1.00 90.88 254 LEU A N 1
ATOM 1884 C CA . LEU A 1 254 ? 16.420 -39.118 -39.495 1.00 90.88 254 LEU A CA 1
ATOM 1885 C C . LEU A 1 254 ? 16.375 -38.562 -40.922 1.00 90.88 254 LEU A C 1
ATOM 1887 O O . LEU A 1 254 ? 16.822 -39.233 -41.856 1.00 90.88 254 LEU A O 1
ATOM 1891 N N . LEU A 1 255 ? 15.891 -37.330 -41.091 1.00 86.88 255 LEU A N 1
ATOM 1892 C CA . LEU A 1 255 ? 15.844 -36.650 -42.384 1.00 86.88 255 LEU A CA 1
ATOM 1893 C C . LEU A 1 255 ? 17.250 -36.407 -42.942 1.00 86.88 255 LEU A C 1
ATOM 1895 O O . LEU A 1 255 ? 17.500 -36.718 -44.104 1.00 86.88 255 LEU A O 1
ATOM 1899 N N . PHE A 1 256 ? 18.192 -35.950 -42.119 1.00 84.12 256 PHE A N 1
ATOM 1900 C CA . PHE A 1 256 ? 19.584 -35.742 -42.508 1.00 84.12 256 PHE A CA 1
ATOM 1901 C C . PHE A 1 256 ? 20.262 -37.056 -42.911 1.00 84.12 256 PHE A C 1
ATOM 1903 O O . PHE A 1 256 ? 20.932 -37.130 -43.937 1.00 84.12 256 PHE A O 1
ATOM 1910 N N . ARG A 1 257 ? 20.034 -38.146 -42.169 1.00 83.94 257 ARG A N 1
ATOM 1911 C CA . ARG A 1 257 ? 20.572 -39.463 -42.542 1.00 83.94 257 ARG A CA 1
ATOM 1912 C C . ARG A 1 257 ? 19.973 -40.017 -43.831 1.00 83.94 257 ARG A C 1
ATOM 1914 O O . ARG A 1 257 ? 20.672 -40.745 -44.535 1.00 83.94 257 ARG A O 1
ATOM 1921 N N . ARG A 1 258 ? 18.705 -39.708 -44.123 1.00 82.81 258 ARG A N 1
ATOM 1922 C CA . ARG A 1 258 ? 18.011 -40.193 -45.322 1.00 82.81 258 ARG A CA 1
ATOM 1923 C C . ARG A 1 258 ? 18.309 -39.360 -46.569 1.00 82.81 258 ARG A C 1
ATOM 1925 O O . ARG A 1 258 ? 18.480 -39.946 -47.631 1.00 82.81 258 ARG A O 1
ATOM 1932 N N . TYR A 1 259 ? 18.355 -38.037 -46.442 1.00 80.12 259 TYR A N 1
ATOM 1933 C CA . TYR A 1 259 ? 18.414 -37.108 -47.577 1.00 80.12 259 TYR A CA 1
ATOM 1934 C C . TYR A 1 259 ? 19.662 -36.217 -47.593 1.00 80.12 259 TYR A C 1
ATOM 1936 O O . TYR A 1 259 ? 20.027 -35.718 -48.648 1.00 80.12 259 TYR A O 1
ATOM 1944 N N . GLY A 1 260 ? 20.319 -36.015 -46.450 1.00 69.31 260 GLY A N 1
ATOM 1945 C CA . GLY A 1 260 ? 21.481 -35.129 -46.307 1.00 69.31 260 GLY A CA 1
ATOM 1946 C C . GLY A 1 260 ? 22.837 -35.811 -46.495 1.00 69.31 260 GLY A C 1
ATOM 1947 O O . GLY A 1 260 ? 23.867 -35.156 -46.381 1.00 69.31 260 GLY A O 1
ATOM 1948 N N . ARG A 1 261 ? 22.871 -37.122 -46.768 1.00 71.56 261 ARG A N 1
ATOM 1949 C CA . ARG A 1 261 ? 24.123 -37.799 -47.123 1.00 71.56 261 ARG A CA 1
ATOM 1950 C C . ARG A 1 261 ? 24.486 -37.477 -48.568 1.00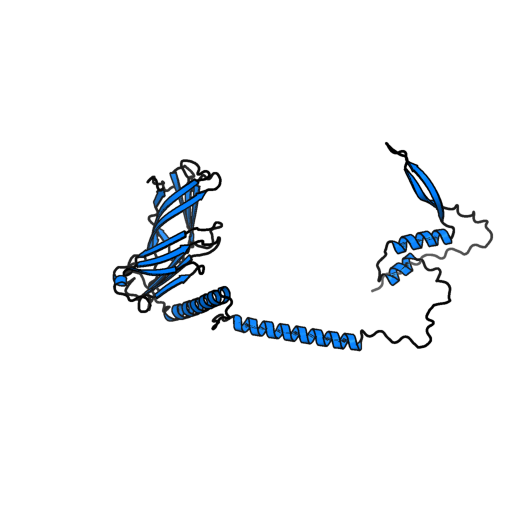 71.56 261 ARG A C 1
ATOM 1952 O O . ARG A 1 261 ? 23.671 -37.667 -49.471 1.00 71.56 261 ARG A O 1
ATOM 1959 N N . GLU A 1 262 ? 25.719 -37.017 -48.764 1.00 61.50 262 GLU A N 1
ATOM 1960 C CA . GLU A 1 262 ? 26.295 -36.809 -50.090 1.00 61.50 262 GLU A CA 1
ATOM 1961 C C . GLU A 1 262 ? 26.133 -38.078 -50.927 1.00 61.50 262 GLU A C 1
ATOM 1963 O O . GLU A 1 262 ? 26.369 -39.200 -50.465 1.00 61.50 262 GLU A O 1
ATOM 1968 N N . HIS A 1 263 ? 25.665 -37.902 -52.159 1.00 64.50 263 HIS A N 1
ATOM 1969 C CA . HIS A 1 263 ? 25.510 -39.022 -53.069 1.00 64.50 263 HIS A CA 1
ATOM 1970 C C . HIS A 1 263 ? 26.903 -39.528 -53.423 1.00 64.50 263 HIS A C 1
ATOM 1972 O O . HIS A 1 263 ? 27.780 -38.745 -53.784 1.00 64.50 263 HIS A O 1
ATOM 1978 N N . VAL A 1 264 ? 27.113 -40.839 -53.312 1.00 67.56 264 VAL A N 1
ATOM 1979 C CA . VAL A 1 264 ? 28.393 -41.443 -53.683 1.00 67.56 264 VAL A CA 1
ATOM 1980 C C . VAL A 1 264 ? 28.605 -41.184 -55.172 1.00 67.56 264 VAL A C 1
ATOM 1982 O O . VAL A 1 264 ? 27.839 -41.685 -55.998 1.00 67.56 264 VAL A O 1
ATOM 1985 N N . LEU A 1 265 ? 29.613 -40.375 -55.507 1.00 69.62 265 LEU A N 1
ATOM 1986 C CA . LEU A 1 265 ? 29.958 -40.096 -56.896 1.00 69.62 265 LEU A CA 1
ATOM 1987 C C . LEU A 1 265 ? 30.278 -41.422 -57.614 1.00 69.62 265 LEU A C 1
ATOM 1989 O O . LEU A 1 265 ? 30.889 -42.316 -57.013 1.00 69.62 265 LEU A O 1
ATOM 1993 N N . PRO A 1 266 ? 29.864 -41.591 -58.883 1.00 75.88 266 PRO A N 1
ATOM 1994 C CA . PRO A 1 266 ? 30.187 -42.781 -59.658 1.00 75.88 266 PRO A CA 1
ATOM 1995 C C . PRO A 1 266 ? 31.696 -43.052 -59.651 1.00 75.88 266 PRO A C 1
ATOM 1997 O O . PRO A 1 266 ? 32.500 -42.152 -59.900 1.00 75.88 266 PRO A O 1
ATOM 2000 N N . ARG A 1 267 ? 32.098 -44.303 -59.396 1.00 62.88 267 ARG A N 1
ATOM 2001 C CA . ARG A 1 267 ? 33.509 -44.708 -59.492 1.00 62.88 267 ARG A CA 1
ATOM 2002 C C . ARG A 1 267 ? 33.956 -44.562 -60.947 1.00 62.88 267 ARG A C 1
ATOM 2004 O O . ARG A 1 267 ? 33.510 -45.332 -61.793 1.00 62.88 267 ARG A O 1
ATOM 2011 N N . GLY A 1 268 ? 34.807 -43.575 -61.218 1.00 67.25 268 GLY A N 1
ATOM 2012 C CA . GLY A 1 268 ? 35.296 -43.265 -62.563 1.00 67.25 268 GLY A CA 1
ATOM 2013 C C . GLY A 1 268 ? 35.258 -41.785 -62.946 1.00 67.25 268 GLY A C 1
ATOM 2014 O O . GLY A 1 268 ? 35.758 -41.458 -64.019 1.00 67.25 268 GLY A O 1
ATOM 2015 N N . LEU A 1 269 ? 34.715 -40.890 -62.106 1.00 62.06 269 LEU A N 1
ATOM 2016 C CA . LEU A 1 269 ? 34.984 -39.458 -62.268 1.00 62.06 269 LEU A CA 1
ATOM 2017 C C . LEU A 1 269 ? 36.482 -39.216 -62.065 1.00 62.06 269 LEU A C 1
ATOM 2019 O O . LEU A 1 269 ? 37.056 -39.668 -61.075 1.00 62.06 269 LEU A O 1
ATOM 2023 N N . ALA A 1 270 ? 37.118 -38.546 -63.023 1.00 62.53 270 ALA A N 1
ATOM 2024 C CA . ALA A 1 270 ? 38.496 -38.117 -62.864 1.00 62.53 270 ALA A CA 1
ATOM 2025 C C . ALA A 1 270 ? 38.569 -37.089 -61.724 1.00 62.53 270 ALA A C 1
ATOM 2027 O O . ALA A 1 270 ? 37.756 -36.171 -61.679 1.00 62.53 270 ALA A O 1
ATOM 2028 N N . ASP A 1 271 ? 39.569 -37.207 -60.844 1.00 63.22 271 ASP A N 1
ATOM 2029 C CA . ASP A 1 271 ? 39.801 -36.246 -59.747 1.00 63.22 271 ASP A CA 1
ATOM 2030 C C . ASP A 1 271 ? 40.080 -34.814 -60.255 1.00 63.22 271 ASP A C 1
ATOM 2032 O O . ASP A 1 271 ? 40.100 -33.857 -59.484 1.00 63.22 271 ASP A O 1
ATOM 2036 N N . TYR A 1 272 ? 40.329 -34.665 -61.558 1.00 63.88 272 TYR A N 1
ATOM 2037 C CA . TYR A 1 272 ? 40.597 -33.409 -62.240 1.00 63.88 272 TYR A CA 1
ATOM 2038 C C . TYR A 1 272 ? 40.043 -33.456 -63.665 1.00 63.88 272 TYR A C 1
ATOM 2040 O O . TYR A 1 272 ? 40.349 -34.363 -64.446 1.00 63.88 272 TYR A O 1
ATOM 2048 N N . GLU A 1 273 ? 39.266 -32.432 -64.008 1.00 65.19 273 GLU A N 1
ATOM 2049 C CA . GLU A 1 273 ? 38.828 -32.181 -65.376 1.00 65.19 273 GLU A CA 1
ATOM 2050 C C . GLU A 1 273 ? 40.025 -31.762 -66.235 1.00 65.19 273 GLU A C 1
ATOM 2052 O O . GLU A 1 273 ? 40.828 -30.909 -65.849 1.00 65.19 273 GLU A O 1
ATOM 2057 N N . ARG A 1 274 ? 40.181 -32.405 -67.396 1.00 75.56 274 ARG A N 1
ATOM 2058 C CA . ARG A 1 274 ? 41.298 -32.157 -68.331 1.00 75.56 274 ARG A CA 1
ATOM 2059 C C . ARG A 1 274 ? 40.917 -31.236 -69.485 1.00 75.56 274 ARG A C 1
ATOM 2061 O O . ARG A 1 274 ? 41.774 -30.898 -70.302 1.00 75.56 274 ARG A O 1
ATOM 2068 N N . GLU A 1 275 ? 39.645 -30.871 -69.578 1.00 74.94 275 GLU A N 1
ATOM 2069 C CA . GLU A 1 275 ? 39.166 -29.919 -70.568 1.00 74.94 275 GLU A CA 1
ATOM 2070 C C . GLU A 1 275 ? 39.518 -28.493 -70.139 1.00 74.94 275 GLU A C 1
ATOM 2072 O O . GLU A 1 275 ? 39.602 -28.168 -68.953 1.00 74.94 275 GLU A O 1
ATOM 2077 N N . LEU A 1 276 ? 39.781 -27.634 -71.123 1.00 74.69 276 LEU A N 1
ATOM 2078 C CA . LEU A 1 276 ? 39.997 -26.219 -70.850 1.00 74.69 276 LEU A CA 1
ATOM 2079 C C . LEU A 1 276 ? 38.704 -25.615 -70.277 1.00 74.69 276 LEU A C 1
ATOM 2081 O O . LEU A 1 276 ? 37.619 -26.013 -70.708 1.00 74.69 276 LEU A O 1
ATOM 2085 N N . PRO A 1 277 ? 38.799 -24.642 -69.351 1.00 72.06 277 PRO A N 1
ATOM 2086 C CA . PRO A 1 277 ? 37.628 -23.937 -68.847 1.00 72.06 277 PRO A CA 1
ATOM 2087 C C . PRO A 1 277 ? 36.793 -23.384 -70.001 1.00 72.06 277 PRO A C 1
ATOM 2089 O O . PRO A 1 277 ? 37.346 -22.919 -71.004 1.00 72.06 277 PRO A O 1
ATOM 2092 N N . SER A 1 278 ? 35.470 -23.415 -69.851 1.00 80.31 278 SER A N 1
ATOM 2093 C CA . SER A 1 278 ? 34.570 -22.797 -70.819 1.00 80.31 278 SER A CA 1
ATOM 2094 C C . SER A 1 278 ? 34.868 -21.298 -70.962 1.00 80.31 278 SER A C 1
ATOM 2096 O O . SER A 1 278 ? 35.385 -20.646 -70.054 1.00 80.31 278 SER A O 1
ATOM 2098 N N . ASP A 1 279 ? 34.517 -20.715 -72.111 1.00 81.00 279 ASP A N 1
ATOM 2099 C CA . ASP A 1 279 ? 34.665 -19.270 -72.356 1.00 81.00 279 ASP A CA 1
ATOM 2100 C C . ASP A 1 279 ? 33.561 -18.422 -71.684 1.00 81.00 279 ASP A C 1
ATOM 2102 O O . ASP A 1 279 ? 33.379 -17.241 -72.028 1.00 81.00 279 ASP A O 1
ATOM 2106 N N . ASP A 1 280 ? 32.829 -19.012 -70.731 1.00 88.25 280 ASP A N 1
ATOM 2107 C CA . ASP A 1 280 ? 31.766 -18.355 -69.979 1.00 88.25 280 ASP A CA 1
ATOM 2108 C C . ASP A 1 280 ? 32.305 -17.144 -69.197 1.00 88.25 280 ASP A C 1
ATOM 2110 O O . ASP A 1 280 ? 33.455 -17.141 -68.745 1.00 88.25 280 ASP A O 1
ATOM 2114 N N . PRO A 1 281 ? 31.502 -16.077 -69.025 1.00 89.81 281 PRO A N 1
ATOM 2115 C CA . PRO A 1 281 ? 31.931 -14.913 -68.262 1.00 89.81 281 PRO A CA 1
ATOM 2116 C C . PRO A 1 281 ? 32.277 -15.307 -66.815 1.00 89.81 281 PRO A C 1
ATOM 2118 O O . PRO A 1 281 ? 31.423 -15.886 -66.140 1.00 89.81 281 PRO A O 1
ATOM 2121 N N . PRO A 1 282 ? 33.459 -14.940 -66.284 1.00 90.50 282 PRO A N 1
ATOM 2122 C CA . PRO A 1 282 ? 33.845 -15.305 -64.919 1.00 90.50 282 PRO A CA 1
ATOM 2123 C C . PRO A 1 282 ? 32.841 -14.854 -63.853 1.00 90.50 282 PRO A C 1
ATOM 2125 O O . PRO A 1 282 ? 32.580 -15.585 -62.905 1.00 90.50 282 PRO A O 1
ATOM 2128 N N . ALA A 1 283 ? 32.210 -13.689 -64.041 1.00 90.25 283 ALA A N 1
ATOM 2129 C CA . ALA A 1 283 ? 31.147 -13.218 -63.156 1.00 90.25 283 ALA A CA 1
ATOM 2130 C C . ALA A 1 283 ? 29.919 -14.145 -63.136 1.00 90.25 283 ALA A C 1
ATOM 2132 O O . ALA A 1 283 ? 29.302 -14.318 -62.092 1.00 90.25 283 ALA A O 1
ATOM 2133 N N . LEU A 1 284 ? 29.569 -14.771 -64.264 1.00 90.38 284 LEU A N 1
ATOM 2134 C CA . LEU A 1 284 ? 28.460 -15.724 -64.315 1.00 90.38 284 LEU A CA 1
ATOM 2135 C C . LEU A 1 284 ? 28.805 -17.004 -63.547 1.00 90.38 284 LEU A C 1
ATOM 2137 O O . LEU A 1 284 ? 27.983 -17.497 -62.782 1.00 90.38 284 LEU A O 1
ATOM 2141 N N . VAL A 1 285 ? 30.028 -17.511 -63.711 1.00 89.62 285 VAL A N 1
ATOM 2142 C CA . VAL A 1 285 ? 30.506 -18.697 -62.983 1.00 89.62 285 VAL A CA 1
ATOM 2143 C C . VAL A 1 285 ? 30.543 -18.428 -61.478 1.00 89.62 285 VAL A C 1
ATOM 2145 O O . VAL A 1 285 ? 30.028 -19.228 -60.700 1.00 89.62 285 VAL A O 1
ATOM 2148 N N . ALA A 1 286 ? 31.076 -17.274 -61.071 1.00 89.44 286 ALA A N 1
ATOM 2149 C CA . ALA A 1 286 ? 31.109 -16.863 -59.671 1.00 89.44 286 ALA A CA 1
ATOM 2150 C C . ALA A 1 286 ? 29.697 -16.741 -59.074 1.00 89.44 286 ALA A C 1
ATOM 2152 O O . ALA A 1 286 ? 29.456 -17.243 -57.983 1.00 89.44 286 ALA A O 1
ATOM 2153 N N . PHE A 1 287 ? 28.739 -16.168 -59.812 1.00 90.69 287 PHE A N 1
ATOM 2154 C CA . PHE A 1 287 ? 27.340 -16.078 -59.380 1.00 90.69 287 PHE A CA 1
ATOM 2155 C C . PHE A 1 287 ? 26.699 -17.455 -59.155 1.00 90.69 287 PHE A C 1
ATOM 2157 O O . PHE A 1 287 ? 25.971 -17.651 -58.183 1.00 90.69 287 PHE A O 1
ATOM 2164 N N . LEU A 1 288 ? 26.968 -18.416 -60.045 1.00 89.12 288 LEU A N 1
ATOM 2165 C CA . LEU A 1 288 ? 26.437 -19.775 -59.928 1.00 89.12 288 LEU A CA 1
ATOM 2166 C C . LEU A 1 288 ? 27.044 -20.523 -58.734 1.00 89.12 288 LEU A C 1
ATOM 2168 O O . LEU A 1 288 ? 26.314 -21.186 -58.001 1.00 89.12 288 LEU A O 1
ATOM 2172 N N . LEU A 1 289 ? 28.354 -20.387 -58.508 1.00 86.50 289 LEU A N 1
ATOM 2173 C CA . LEU A 1 289 ? 29.038 -21.001 -57.363 1.00 86.50 289 LEU A CA 1
ATOM 2174 C C . LEU A 1 289 ? 28.671 -20.333 -56.032 1.00 86.50 289 LEU A C 1
ATOM 2176 O O . LEU A 1 289 ? 28.562 -21.005 -55.009 1.00 86.50 289 LEU A O 1
ATOM 2180 N N . GLY A 1 290 ? 28.441 -19.022 -56.047 1.00 85.62 290 GLY A N 1
ATOM 2181 C CA . GLY A 1 290 ? 28.056 -18.217 -54.891 1.00 85.62 290 GLY A CA 1
ATOM 2182 C C . GLY A 1 290 ? 26.56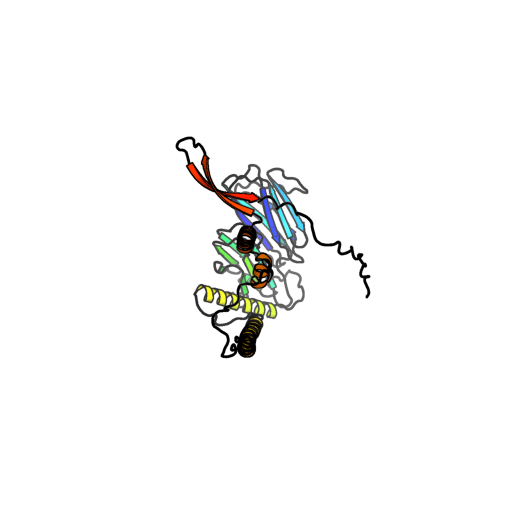5 -18.259 -54.564 1.00 85.62 290 GLY A C 1
ATOM 2183 O O . GLY A 1 290 ? 26.098 -17.394 -53.824 1.00 85.62 290 GLY A O 1
ATOM 2184 N N . TRP A 1 291 ? 25.800 -19.203 -55.129 1.00 84.69 291 TRP A N 1
ATOM 2185 C CA . TRP A 1 291 ? 24.355 -19.346 -54.897 1.00 84.69 291 TRP A CA 1
ATOM 2186 C C . TRP A 1 291 ? 23.574 -18.042 -55.133 1.00 84.69 291 TRP A C 1
ATOM 2188 O O . TRP A 1 291 ? 22.647 -17.704 -54.399 1.00 84.69 291 TRP A O 1
ATOM 2198 N N . GLY A 1 292 ? 23.962 -17.289 -56.162 1.00 85.38 292 GLY A N 1
ATOM 2199 C CA . GLY A 1 292 ? 23.352 -16.012 -56.521 1.00 85.38 292 GLY A CA 1
ATOM 2200 C C . GLY A 1 292 ? 24.011 -14.774 -55.906 1.00 85.38 292 GLY A C 1
ATOM 2201 O O . GLY A 1 292 ? 23.501 -13.667 -56.080 1.00 85.38 292 GLY A O 1
ATOM 2202 N N . SER A 1 293 ? 25.140 -14.923 -55.210 1.00 84.75 293 SER A N 1
ATOM 2203 C CA . SER A 1 293 ? 25.949 -13.802 -54.716 1.00 84.75 293 SER A CA 1
ATOM 2204 C C . SER A 1 293 ? 27.204 -13.578 -55.574 1.00 84.75 293 SER A C 1
ATOM 2206 O O . SER A 1 293 ? 27.762 -14.520 -56.133 1.00 84.75 293 SER A O 1
ATOM 2208 N N . LEU A 1 294 ? 27.629 -12.316 -55.715 1.00 87.12 294 LEU A N 1
ATOM 2209 C CA . LEU A 1 294 ? 28.858 -11.910 -56.411 1.00 87.12 294 LEU A CA 1
ATOM 2210 C C . LEU A 1 294 ? 29.820 -11.284 -55.402 1.00 87.12 294 LEU A C 1
ATOM 2212 O O . LEU A 1 294 ? 29.467 -10.291 -54.767 1.00 87.12 294 LEU A O 1
ATOM 2216 N N . GLY A 1 295 ? 31.019 -11.850 -55.277 1.00 85.44 295 GLY A N 1
ATOM 2217 C CA . GLY A 1 295 ? 32.109 -11.290 -54.482 1.00 85.44 295 GLY A CA 1
ATOM 2218 C C . GLY A 1 295 ? 33.096 -10.465 -55.313 1.00 85.44 295 GLY A C 1
ATOM 2219 O O . GLY A 1 295 ? 32.989 -10.351 -56.538 1.00 85.44 295 GLY A O 1
ATOM 2220 N N . ASP A 1 296 ? 34.095 -9.898 -54.636 1.00 86.56 296 ASP A N 1
ATOM 2221 C CA . ASP A 1 296 ? 35.175 -9.121 -55.265 1.00 86.56 296 ASP A CA 1
ATOM 2222 C C . ASP A 1 296 ? 36.028 -9.965 -56.231 1.00 86.56 296 ASP A C 1
ATOM 2224 O O . ASP A 1 296 ? 36.590 -9.459 -57.207 1.00 86.56 296 ASP A O 1
ATOM 2228 N N . ASP A 1 297 ? 36.084 -11.275 -55.999 1.00 86.12 297 ASP A N 1
ATOM 2229 C CA . ASP A 1 297 ? 36.723 -12.266 -56.859 1.00 86.12 297 ASP A CA 1
ATOM 2230 C C . ASP A 1 297 ? 36.116 -12.288 -58.270 1.00 86.12 297 ASP A C 1
ATOM 2232 O O . ASP A 1 297 ? 36.856 -12.356 -59.256 1.00 86.12 297 ASP A O 1
ATOM 2236 N N . ALA A 1 298 ? 34.796 -12.122 -58.393 1.00 90.50 298 ALA A N 1
ATOM 2237 C CA . ALA A 1 298 ? 34.106 -12.045 -59.677 1.00 90.50 298 ALA A CA 1
ATOM 2238 C C . ALA A 1 298 ? 34.559 -10.830 -60.506 1.00 90.50 298 ALA A C 1
ATOM 2240 O O . ALA A 1 298 ? 34.748 -10.929 -61.726 1.00 90.50 298 ALA A O 1
ATOM 2241 N N . LEU A 1 299 ? 34.773 -9.684 -59.849 1.00 89.12 299 LEU A N 1
ATOM 2242 C CA . LEU A 1 299 ? 35.269 -8.466 -60.490 1.00 89.12 299 LEU A CA 1
ATOM 2243 C C . LEU A 1 299 ? 36.715 -8.652 -60.961 1.00 89.12 299 LEU A C 1
ATOM 2245 O O . LEU A 1 299 ? 37.024 -8.380 -62.124 1.00 89.12 299 LEU A O 1
ATOM 2249 N N . VAL A 1 300 ? 37.587 -9.153 -60.082 1.00 89.56 300 VAL A N 1
ATOM 2250 C CA . VAL A 1 300 ? 39.002 -9.398 -60.400 1.00 89.56 300 VAL A CA 1
ATOM 2251 C C . VAL A 1 300 ? 39.134 -10.399 -61.548 1.00 89.56 300 VAL A C 1
ATOM 2253 O O . VAL A 1 300 ? 39.851 -10.132 -62.515 1.00 89.56 300 VAL A O 1
ATOM 2256 N N . ALA A 1 301 ? 38.400 -11.512 -61.497 1.00 89.81 301 ALA A N 1
ATOM 2257 C CA . ALA A 1 301 ? 38.408 -12.527 -62.544 1.00 89.81 301 ALA A CA 1
ATOM 2258 C C . ALA A 1 301 ? 37.921 -11.968 -63.890 1.00 89.81 301 ALA A C 1
ATOM 2260 O O . ALA A 1 301 ? 38.505 -12.259 -64.934 1.00 89.81 301 ALA A O 1
ATOM 2261 N N . THR A 1 302 ? 36.908 -11.097 -63.874 1.00 90.94 302 THR A N 1
ATOM 2262 C CA . THR A 1 302 ? 36.405 -10.436 -65.086 1.00 90.94 302 THR A CA 1
ATOM 2263 C C . THR A 1 302 ? 37.433 -9.469 -65.678 1.00 90.94 302 THR A C 1
ATOM 2265 O O . THR A 1 302 ? 37.628 -9.452 -66.894 1.00 90.94 302 THR A O 1
ATOM 2268 N N . ILE A 1 303 ? 38.140 -8.694 -64.849 1.00 89.81 303 ILE A N 1
ATOM 2269 C CA . ILE A 1 303 ? 39.230 -7.816 -65.308 1.00 89.81 303 ILE A CA 1
ATOM 2270 C C . ILE A 1 303 ? 40.350 -8.653 -65.944 1.00 89.81 303 ILE A C 1
ATOM 2272 O O . ILE A 1 303 ? 40.812 -8.335 -67.041 1.00 89.81 303 ILE A O 1
ATOM 2276 N N . MET A 1 304 ? 40.749 -9.756 -65.307 1.00 88.44 304 MET A N 1
ATOM 2277 C CA . MET A 1 304 ? 41.776 -10.651 -65.848 1.00 88.44 304 MET A CA 1
ATOM 2278 C C . MET A 1 304 ? 41.344 -11.308 -67.166 1.00 88.44 304 MET A C 1
ATOM 2280 O O . MET A 1 304 ? 42.141 -11.372 -68.103 1.00 88.44 304 MET A O 1
ATOM 2284 N N . ASP A 1 305 ? 40.084 -11.730 -67.295 1.00 90.19 305 ASP A N 1
ATOM 2285 C CA . ASP A 1 305 ? 39.566 -12.290 -68.548 1.00 90.19 305 ASP A CA 1
ATOM 2286 C C . ASP A 1 305 ? 39.499 -11.237 -69.670 1.00 90.19 305 ASP A C 1
ATOM 2288 O O . ASP A 1 305 ? 39.877 -11.515 -70.810 1.00 90.19 305 ASP A O 1
ATOM 2292 N N . LEU A 1 306 ? 39.134 -9.987 -69.363 1.00 90.06 306 LEU A N 1
ATOM 2293 C CA . LEU A 1 306 ? 39.188 -8.884 -70.331 1.00 90.06 306 LEU A CA 1
ATOM 2294 C C . LEU A 1 306 ? 40.620 -8.582 -70.797 1.00 90.06 306 LEU A C 1
ATOM 2296 O O . LEU A 1 306 ? 40.822 -8.237 -71.970 1.00 90.06 306 LEU A O 1
ATOM 2300 N N . ALA A 1 307 ? 41.604 -8.715 -69.904 1.00 88.88 307 ALA A N 1
ATOM 2301 C CA . ALA A 1 307 ? 43.016 -8.570 -70.240 1.00 88.88 307 ALA A CA 1
ATOM 2302 C C . ALA A 1 307 ? 43.499 -9.729 -71.124 1.00 88.88 307 ALA A C 1
ATOM 2304 O O . ALA A 1 307 ? 44.088 -9.491 -72.180 1.00 88.88 307 ALA A O 1
ATOM 2305 N N . ARG A 1 308 ? 43.154 -10.974 -70.763 1.00 86.44 308 ARG A N 1
ATOM 2306 C CA . ARG A 1 308 ? 43.428 -12.189 -71.554 1.00 86.44 308 ARG A CA 1
ATOM 2307 C C . ARG A 1 308 ? 42.870 -12.083 -72.974 1.00 86.44 308 ARG A C 1
ATOM 2309 O O . ARG A 1 308 ? 43.550 -12.433 -73.933 1.00 86.44 308 ARG A O 1
ATOM 2316 N N . ARG A 1 309 ? 41.651 -11.552 -73.125 1.00 86.75 309 ARG A N 1
ATOM 2317 C CA . ARG A 1 309 ? 40.987 -11.337 -74.426 1.00 86.75 309 ARG A CA 1
ATOM 2318 C C . ARG A 1 309 ? 41.496 -10.097 -75.185 1.00 86.75 309 ARG A C 1
ATOM 2320 O O . ARG A 1 309 ? 40.929 -9.748 -76.222 1.00 86.75 309 ARG A O 1
ATOM 2327 N N . GLY A 1 310 ? 42.518 -9.401 -74.677 1.00 84.12 310 GLY A N 1
ATOM 2328 C CA . GLY A 1 310 ? 43.151 -8.250 -75.331 1.00 84.12 310 GLY A CA 1
ATOM 2329 C C . GLY A 1 310 ? 42.259 -7.009 -75.437 1.00 84.12 310 GLY A C 1
ATOM 2330 O O . GLY A 1 310 ? 42.472 -6.164 -76.307 1.00 84.12 310 GLY A O 1
ATOM 2331 N N . ARG A 1 311 ? 41.224 -6.893 -74.595 1.00 86.00 311 ARG A N 1
ATOM 2332 C CA . ARG A 1 311 ? 40.319 -5.726 -74.574 1.00 86.00 311 ARG A CA 1
ATOM 2333 C C . ARG A 1 311 ? 40.862 -4.601 -73.700 1.00 86.00 311 ARG A C 1
ATOM 2335 O O . ARG A 1 311 ? 40.648 -3.425 -74.004 1.00 86.00 311 ARG A O 1
ATOM 2342 N N . ILE A 1 312 ? 41.585 -4.967 -72.648 1.00 89.62 312 ILE A N 1
ATOM 2343 C CA . ILE A 1 312 ? 42.304 -4.050 -71.769 1.00 89.62 312 ILE A CA 1
ATOM 2344 C C . ILE A 1 312 ? 43.770 -4.479 -71.682 1.00 89.62 312 ILE A C 1
ATOM 2346 O O . ILE A 1 312 ? 44.085 -5.663 -71.707 1.00 89.62 312 ILE A O 1
ATOM 2350 N N . GLY A 1 313 ? 44.667 -3.507 -71.610 1.00 85.12 313 GLY A N 1
ATOM 2351 C CA . GLY A 1 313 ? 46.066 -3.703 -71.275 1.00 85.12 313 GLY A CA 1
ATOM 2352 C C . GLY A 1 313 ? 46.266 -3.373 -69.805 1.00 85.12 313 GLY A C 1
ATOM 2353 O O . GLY A 1 313 ? 45.764 -2.354 -69.327 1.00 85.12 313 GLY A O 1
ATOM 2354 N N . LEU A 1 314 ? 46.993 -4.233 -69.103 1.00 86.44 314 LEU A N 1
ATOM 2355 C CA . LEU A 1 314 ? 47.403 -4.008 -67.724 1.00 86.44 314 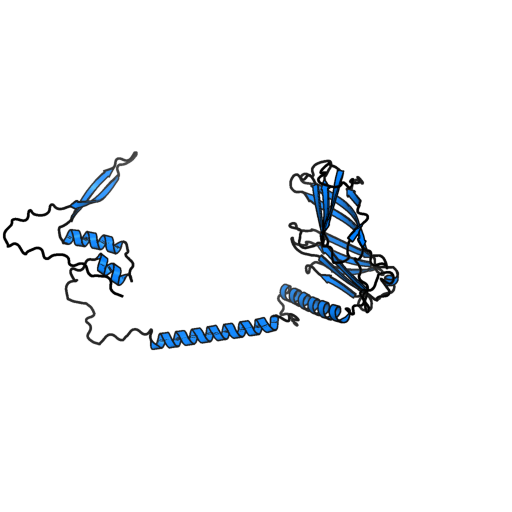LEU A CA 1
ATOM 2356 C C . LEU A 1 314 ? 48.889 -3.653 -67.731 1.00 86.44 314 LEU A C 1
ATOM 2358 O O . LEU A 1 314 ? 49.709 -4.438 -68.202 1.00 86.44 314 LEU A O 1
ATOM 2362 N N . SER A 1 315 ? 49.238 -2.468 -67.236 1.00 82.56 315 SER A N 1
ATOM 2363 C CA . SER A 1 315 ? 50.629 -2.039 -67.074 1.00 82.56 315 SER A CA 1
ATOM 2364 C C . SER A 1 315 ? 50.880 -1.611 -65.638 1.00 82.56 315 SER A C 1
ATOM 2366 O O . SER A 1 315 ? 50.015 -0.994 -65.020 1.00 82.56 315 SER A O 1
ATOM 2368 N N . ARG A 1 316 ? 52.068 -1.904 -65.113 1.00 84.06 316 ARG A N 1
ATOM 2369 C CA . ARG A 1 316 ? 52.512 -1.370 -63.826 1.00 84.06 316 ARG A CA 1
ATOM 2370 C C . ARG A 1 316 ? 53.248 -0.059 -64.072 1.00 84.06 316 ARG A C 1
ATOM 2372 O O . ARG A 1 316 ? 54.185 -0.030 -64.865 1.00 84.06 316 ARG A O 1
ATOM 2379 N N . GLU A 1 317 ? 52.813 1.002 -63.412 1.00 86.56 317 GLU A N 1
ATOM 2380 C CA . GLU A 1 317 ? 53.441 2.318 -63.479 1.00 86.56 317 GLU A CA 1
ATOM 2381 C C . GLU A 1 317 ? 53.848 2.741 -62.067 1.00 86.56 317 GLU A C 1
ATOM 2383 O O . GLU A 1 317 ? 53.069 2.610 -61.122 1.00 86.56 317 GLU A O 1
ATOM 2388 N N . GLN A 1 318 ? 55.086 3.207 -61.910 1.00 81.75 318 GLN A N 1
ATOM 2389 C CA . GLN A 1 318 ? 55.579 3.720 -60.637 1.00 81.75 318 GLN A CA 1
ATOM 2390 C C . GLN A 1 318 ? 55.247 5.198 -60.542 1.00 81.75 318 GLN A C 1
ATOM 2392 O O . GLN A 1 318 ? 55.770 6.006 -61.305 1.00 81.75 318 GLN A O 1
ATOM 2397 N N . VAL A 1 319 ? 54.375 5.546 -59.599 1.00 78.75 319 VAL A N 1
ATOM 2398 C CA . VAL A 1 319 ? 54.039 6.940 -59.322 1.00 78.75 319 VAL A CA 1
ATOM 2399 C C . VAL A 1 319 ? 54.732 7.333 -58.027 1.00 78.75 319 VAL A C 1
ATOM 2401 O O . VAL A 1 319 ? 54.428 6.804 -56.954 1.00 78.75 319 VAL A O 1
ATOM 2404 N N . THR A 1 320 ? 55.679 8.257 -58.135 1.00 76.00 320 THR A N 1
ATOM 2405 C CA . THR A 1 320 ? 56.286 8.914 -56.978 1.00 76.00 320 THR A CA 1
ATOM 2406 C C . THR A 1 320 ? 55.419 10.110 -56.613 1.00 76.00 320 THR A C 1
ATOM 2408 O O . THR A 1 320 ? 55.134 10.953 -57.462 1.00 76.00 320 THR A O 1
ATOM 2411 N N . ARG A 1 321 ? 54.937 10.149 -55.369 1.00 72.75 321 ARG A N 1
ATOM 2412 C CA . ARG A 1 321 ? 54.275 11.332 -54.811 1.00 72.75 321 ARG A CA 1
ATOM 2413 C C . ARG A 1 321 ? 55.202 11.995 -53.808 1.00 72.75 321 ARG A C 1
ATOM 2415 O O . ARG A 1 321 ? 55.693 11.317 -52.899 1.00 72.75 321 ARG A O 1
ATOM 2422 N N . ASP A 1 322 ? 55.356 13.304 -53.955 1.00 64.06 322 ASP A N 1
ATOM 2423 C CA . ASP A 1 322 ? 56.183 14.110 -53.068 1.00 64.06 322 ASP A CA 1
ATOM 2424 C C . ASP A 1 322 ? 55.490 14.250 -51.711 1.00 64.06 322 ASP A C 1
ATOM 2426 O O . ASP A 1 322 ? 54.318 14.629 -51.611 1.00 64.06 322 ASP A O 1
ATOM 2430 N N . GLY A 1 323 ? 56.207 13.876 -50.656 1.00 63.69 323 GLY A N 1
ATOM 2431 C CA . GLY A 1 323 ? 55.743 13.953 -49.275 1.00 63.69 323 GLY A CA 1
ATOM 2432 C C . GLY A 1 323 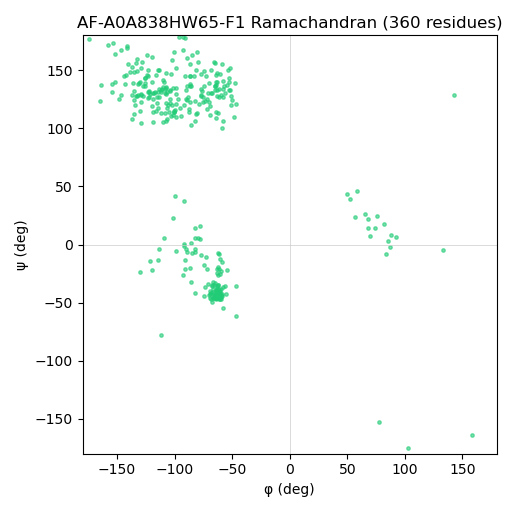? 56.570 14.967 -48.497 1.00 63.69 323 GLY A C 1
ATOM 2433 O O . GLY A 1 323 ? 57.756 15.121 -48.752 1.00 63.69 323 GLY A O 1
ATOM 2434 N N . PHE A 1 324 ? 55.978 15.614 -47.491 1.00 60.88 324 PHE A N 1
ATOM 2435 C CA . PHE A 1 324 ? 56.613 16.716 -46.745 1.00 60.88 324 PHE A CA 1
ATOM 2436 C C . PHE A 1 324 ? 57.952 16.353 -46.054 1.00 60.88 324 PHE A C 1
ATOM 2438 O O . PHE A 1 324 ? 58.703 17.245 -45.679 1.00 60.88 324 PHE A O 1
ATOM 2445 N N . PHE A 1 325 ? 58.280 15.061 -45.911 1.00 59.50 325 PHE A N 1
ATOM 2446 C CA . PHE A 1 325 ? 59.570 14.600 -45.369 1.00 59.50 325 PHE A CA 1
ATOM 2447 C C . PHE A 1 325 ? 60.301 13.543 -46.218 1.00 59.50 325 PHE A C 1
ATOM 2449 O O . PHE A 1 325 ? 61.514 13.400 -46.078 1.00 59.50 325 PHE A O 1
ATOM 2456 N N . ARG A 1 326 ? 59.604 12.774 -47.067 1.00 57.84 326 ARG A N 1
ATOM 2457 C CA . ARG A 1 326 ? 60.206 11.773 -47.965 1.00 57.84 326 ARG A CA 1
ATOM 2458 C C . ARG A 1 326 ? 59.214 11.371 -49.051 1.00 57.84 326 ARG A C 1
ATOM 2460 O O . ARG A 1 326 ? 58.054 11.090 -48.743 1.00 57.84 326 ARG A O 1
ATOM 2467 N N . ASP A 1 327 ? 59.696 11.266 -50.280 1.00 71.38 327 ASP A N 1
ATOM 2468 C CA . ASP A 1 327 ? 58.878 10.826 -51.406 1.00 71.38 327 ASP A CA 1
ATOM 2469 C C . ASP A 1 327 ? 58.535 9.341 -51.276 1.00 71.38 327 ASP A C 1
ATOM 2471 O O . ASP A 1 327 ? 59.363 8.514 -50.871 1.00 71.38 327 ASP A O 1
ATOM 2475 N N . ARG A 1 328 ? 57.289 8.992 -51.608 1.00 66.88 328 ARG A N 1
ATOM 2476 C CA . ARG A 1 328 ? 56.808 7.607 -51.583 1.00 66.88 328 ARG A CA 1
ATOM 2477 C C . ARG A 1 328 ? 56.540 7.149 -53.011 1.00 66.88 328 ARG A C 1
ATOM 2479 O O . ARG A 1 328 ? 55.606 7.624 -53.654 1.00 66.88 328 ARG A O 1
ATOM 2486 N N . THR A 1 329 ? 57.331 6.194 -53.487 1.00 75.06 329 THR A N 1
ATOM 2487 C CA . THR A 1 329 ? 57.070 5.491 -54.748 1.00 75.06 329 THR A CA 1
ATOM 2488 C C . THR A 1 329 ? 56.066 4.372 -54.497 1.00 75.06 329 THR A C 1
ATOM 2490 O O . THR A 1 329 ? 56.282 3.530 -53.627 1.00 75.06 329 THR A O 1
ATOM 2493 N N . THR A 1 330 ? 54.950 4.377 -55.228 1.00 77.81 330 THR A N 1
ATOM 2494 C CA . THR A 1 330 ? 53.936 3.313 -55.173 1.00 77.81 330 THR A CA 1
ATOM 2495 C C . THR A 1 330 ? 53.753 2.719 -56.564 1.00 77.81 330 THR A C 1
ATOM 2497 O O . THR A 1 330 ? 53.583 3.457 -57.536 1.00 77.81 330 THR A O 1
ATOM 2500 N N . ASP A 1 331 ? 53.778 1.390 -56.659 1.00 79.81 331 ASP A N 1
ATOM 2501 C CA . ASP A 1 331 ? 53.402 0.676 -57.878 1.00 79.81 331 ASP A CA 1
ATOM 2502 C C . ASP A 1 331 ? 51.881 0.771 -58.059 1.00 79.81 331 ASP A C 1
ATOM 2504 O O . ASP A 1 331 ? 51.115 0.260 -57.240 1.00 79.81 331 ASP A O 1
ATOM 2508 N N . VAL A 1 332 ? 51.428 1.409 -59.136 1.00 82.06 332 VAL A N 1
ATOM 2509 C CA . VAL A 1 332 ? 50.009 1.497 -59.490 1.00 82.06 332 VAL A CA 1
ATOM 2510 C C . VAL A 1 332 ? 49.749 0.625 -60.715 1.00 82.06 332 VAL A C 1
ATOM 2512 O O . VAL A 1 332 ? 50.490 0.661 -61.700 1.00 82.06 332 VAL A O 1
ATOM 2515 N N . LEU A 1 333 ? 48.686 -0.180 -60.666 1.00 80.12 333 LEU A N 1
ATOM 2516 C CA . LEU A 1 333 ? 48.207 -0.917 -61.831 1.00 80.12 333 LEU A CA 1
ATOM 2517 C C . LEU A 1 333 ? 47.357 0.022 -62.691 1.00 80.12 333 LEU A C 1
ATOM 2519 O O . LEU A 1 333 ? 46.269 0.435 -62.294 1.00 80.12 333 LEU A O 1
ATOM 2523 N N . VAL A 1 334 ? 47.848 0.354 -63.879 1.00 81.31 334 VAL A N 1
ATOM 2524 C CA . VAL A 1 334 ? 47.148 1.207 -64.836 1.00 81.31 334 VAL A CA 1
ATOM 2525 C C . VAL A 1 334 ? 46.460 0.327 -65.870 1.00 81.31 334 VAL A C 1
ATOM 2527 O O . VAL A 1 334 ? 47.102 -0.449 -66.582 1.00 81.31 334 VAL A O 1
ATOM 2530 N N . MET A 1 335 ? 45.139 0.466 -65.963 1.00 85.75 335 MET A N 1
ATOM 2531 C CA . MET A 1 335 ? 44.325 -0.186 -66.984 1.00 85.75 335 MET A CA 1
ATOM 2532 C C . MET A 1 335 ? 44.178 0.746 -68.182 1.00 85.75 335 MET A C 1
ATOM 2534 O O . MET A 1 335 ? 43.641 1.846 -68.063 1.00 85.75 335 MET A O 1
ATOM 2538 N N . ARG A 1 336 ? 44.636 0.311 -69.356 1.00 84.00 336 ARG A N 1
ATOM 2539 C CA . ARG A 1 336 ? 44.489 1.065 -70.608 1.00 84.00 336 ARG A CA 1
ATOM 2540 C C . ARG A 1 336 ? 43.579 0.296 -71.550 1.00 84.00 336 ARG A C 1
ATOM 2542 O O . ARG A 1 336 ? 43.777 -0.892 -71.783 1.00 84.00 336 ARG A O 1
ATOM 2549 N N . ARG A 1 337 ? 42.579 0.956 -72.131 1.00 80.81 337 ARG A N 1
ATOM 2550 C CA . ARG A 1 337 ? 41.761 0.336 -73.179 1.00 80.81 337 ARG A CA 1
ATOM 2551 C C . ARG A 1 337 ? 42.612 0.179 -74.436 1.00 80.81 337 ARG A C 1
ATOM 2553 O O . ARG A 1 337 ? 43.124 1.170 -74.953 1.00 80.81 337 ARG A O 1
ATOM 2560 N N . LEU A 1 338 ? 42.744 -1.043 -74.939 1.00 79.62 338 LEU A N 1
ATOM 2561 C CA . LEU A 1 338 ? 43.455 -1.280 -76.193 1.00 79.62 338 LEU A CA 1
ATOM 2562 C C . LEU A 1 338 ? 42.545 -0.881 -77.362 1.00 79.62 338 LEU A C 1
ATOM 2564 O O . LEU A 1 338 ? 41.347 -1.179 -77.367 1.00 79.62 338 LEU A O 1
ATOM 2568 N N . ALA A 1 339 ? 43.092 -0.137 -78.329 1.00 64.38 339 ALA A N 1
ATOM 2569 C CA . ALA A 1 339 ? 42.333 0.333 -79.481 1.00 64.38 339 ALA A CA 1
ATOM 2570 C C . ALA A 1 339 ? 41.809 -0.866 -80.281 1.00 64.38 339 ALA A C 1
ATOM 2572 O O . ALA A 1 339 ? 42.568 -1.752 -80.669 1.00 64.38 339 ALA A O 1
ATOM 2573 N N . THR A 1 340 ? 40.500 -0.891 -80.528 1.00 58.53 340 THR A N 1
ATOM 2574 C CA . THR A 1 340 ? 39.872 -1.939 -81.337 1.00 58.53 340 THR A CA 1
ATOM 2575 C C . THR A 1 340 ? 40.528 -1.951 -82.721 1.00 58.53 340 THR A C 1
ATOM 2577 O O . THR A 1 340 ? 40.548 -0.894 -83.361 1.00 58.53 340 THR A O 1
ATOM 2580 N N . PRO A 1 341 ? 41.039 -3.088 -83.229 1.00 50.97 341 PRO A N 1
ATOM 2581 C CA . PRO A 1 341 ? 41.525 -3.135 -84.599 1.00 50.97 341 PRO A CA 1
ATOM 2582 C C . PRO A 1 341 ? 40.393 -2.706 -85.542 1.00 50.97 341 PRO A C 1
ATOM 2584 O O . PRO A 1 341 ? 39.252 -3.167 -85.423 1.00 50.97 341 PRO A O 1
ATOM 2587 N N . ARG A 1 342 ? 40.700 -1.769 -86.450 1.00 41.28 342 ARG A N 1
ATOM 2588 C CA . ARG A 1 342 ? 39.804 -1.342 -87.534 1.00 41.28 342 ARG A CA 1
ATOM 2589 C C . ARG A 1 342 ? 39.320 -2.607 -88.249 1.00 41.28 342 ARG A C 1
ATOM 2591 O O . ARG A 1 342 ? 40.146 -3.353 -88.767 1.00 41.28 342 ARG A O 1
ATOM 2598 N N . ARG A 1 343 ? 38.003 -2.851 -88.287 1.00 45.38 343 ARG A N 1
ATOM 2599 C CA . ARG A 1 343 ? 37.417 -3.894 -89.146 1.00 45.38 343 ARG A CA 1
ATOM 2600 C C . ARG A 1 343 ? 37.791 -3.558 -90.591 1.00 45.38 343 ARG A C 1
ATOM 2602 O O . ARG A 1 343 ? 37.171 -2.688 -91.196 1.00 45.38 343 ARG A O 1
ATOM 2609 N N . THR A 1 344 ? 38.804 -4.218 -91.140 1.00 40.09 344 THR A N 1
ATOM 2610 C CA . THR A 1 344 ? 38.989 -4.312 -92.585 1.00 40.09 344 THR A CA 1
ATOM 2611 C C . THR A 1 344 ? 37.864 -5.203 -93.102 1.00 40.09 344 THR A C 1
ATOM 2613 O O . THR A 1 344 ? 37.732 -6.368 -92.734 1.00 40.09 344 THR A O 1
ATOM 2616 N N . GLY A 1 345 ? 36.942 -4.602 -93.850 1.00 38.78 345 GLY A N 1
ATOM 2617 C CA . GLY A 1 345 ? 35.777 -5.296 -94.374 1.00 38.78 345 GLY A CA 1
ATOM 2618 C C . GLY A 1 345 ? 36.153 -6.280 -95.478 1.00 38.78 345 GLY A C 1
ATOM 2619 O O . GLY A 1 345 ? 36.811 -5.905 -96.439 1.00 38.78 345 GLY A O 1
ATOM 2620 N N . SER A 1 346 ? 35.673 -7.517 -95.367 1.00 37.62 346 SER A N 1
ATOM 2621 C CA . SER A 1 346 ? 35.140 -8.300 -96.489 1.00 37.62 346 SER A CA 1
ATOM 2622 C C . SER A 1 346 ? 34.341 -9.483 -95.926 1.00 37.62 346 SER A C 1
ATOM 2624 O O . SER A 1 346 ? 34.840 -10.243 -95.103 1.00 37.62 346 SER A O 1
ATOM 2626 N N . GLY A 1 347 ? 33.067 -9.604 -96.303 1.00 32.25 347 GLY A N 1
ATOM 2627 C CA . GLY A 1 347 ? 32.208 -10.735 -95.922 1.00 32.25 347 GLY A CA 1
ATOM 2628 C C . GLY A 1 347 ? 30.759 -10.317 -95.645 1.00 32.25 347 GLY A C 1
ATOM 2629 O O . GLY A 1 347 ? 30.548 -9.358 -94.907 1.00 32.25 347 GLY A O 1
ATOM 2630 N N . PRO A 1 348 ? 29.759 -10.970 -96.264 1.00 41.66 348 PRO A N 1
ATOM 2631 C CA . PRO A 1 348 ? 28.561 -10.310 -96.771 1.00 41.66 348 PRO A CA 1
ATOM 2632 C C . PRO A 1 348 ? 27.500 -10.005 -95.712 1.00 41.66 348 PRO A C 1
ATOM 2634 O O . PRO A 1 348 ? 27.385 -10.659 -94.675 1.00 41.66 348 PRO A O 1
ATOM 2637 N N . SER A 1 349 ? 26.677 -9.015 -96.054 1.00 48.50 349 SER A N 1
ATOM 2638 C CA . SER A 1 349 ? 25.465 -8.604 -95.358 1.00 48.50 349 SER A CA 1
ATOM 2639 C C . SER A 1 349 ? 24.556 -9.795 -95.036 1.00 48.50 349 SER A C 1
ATOM 2641 O O . SER A 1 349 ? 23.889 -10.360 -95.904 1.00 48.50 349 SER A O 1
ATOM 2643 N N . ARG A 1 350 ? 24.462 -10.149 -93.751 1.00 41.66 350 ARG A N 1
ATOM 2644 C CA . ARG A 1 350 ? 23.312 -10.900 -93.245 1.00 41.66 350 ARG A CA 1
ATOM 2645 C C . ARG A 1 350 ? 22.309 -9.916 -92.672 1.00 41.66 350 ARG A C 1
ATOM 2647 O O . ARG A 1 350 ? 22.603 -9.117 -91.788 1.00 41.66 350 ARG A O 1
ATOM 2654 N N . ARG A 1 351 ? 21.150 -9.951 -93.320 1.00 39.09 351 ARG A N 1
ATOM 2655 C CA . ARG A 1 351 ? 19.990 -9.097 -93.138 1.00 39.09 351 ARG A CA 1
ATOM 2656 C C . ARG A 1 351 ? 19.550 -9.068 -91.680 1.00 39.09 351 ARG A C 1
ATOM 2658 O O . ARG A 1 351 ? 19.505 -10.087 -91.000 1.00 39.09 351 ARG A O 1
ATOM 2665 N N . CYS A 1 352 ? 19.173 -7.863 -91.280 1.00 33.72 352 CYS A N 1
ATOM 2666 C CA . CYS A 1 352 ? 18.314 -7.562 -90.153 1.00 33.72 352 CYS A CA 1
ATOM 2667 C C . CYS A 1 352 ? 17.078 -8.480 -90.194 1.00 33.72 352 CYS A C 1
ATOM 2669 O O . CYS A 1 352 ? 16.334 -8.446 -91.176 1.00 33.72 352 CYS A O 1
ATOM 2671 N N . CYS A 1 353 ? 16.856 -9.276 -89.148 1.00 42.16 353 CYS A N 1
ATOM 2672 C CA . CYS A 1 353 ? 15.557 -9.884 -88.888 1.00 42.16 353 CYS A CA 1
ATOM 2673 C C . CYS A 1 353 ? 14.894 -9.131 -87.737 1.00 42.16 353 CYS A C 1
ATOM 2675 O O . CYS A 1 353 ? 15.435 -8.982 -86.644 1.00 42.16 353 CYS A O 1
ATOM 2677 N N . SER A 1 354 ? 13.722 -8.617 -88.075 1.00 40.97 354 SER A N 1
ATOM 2678 C CA . SER A 1 354 ? 12.769 -7.850 -87.291 1.00 40.97 354 SER A CA 1
ATOM 2679 C C . SER A 1 354 ? 12.452 -8.440 -85.917 1.00 40.97 354 SER A C 1
ATOM 2681 O O . SER A 1 354 ? 12.170 -9.632 -85.789 1.00 40.97 354 SER A O 1
ATOM 2683 N N . ARG A 1 355 ? 12.359 -7.547 -84.926 1.00 39.56 355 ARG A N 1
ATOM 2684 C CA . ARG A 1 355 ? 11.623 -7.746 -83.672 1.00 39.56 355 ARG A CA 1
ATOM 2685 C C . ARG A 1 355 ? 10.192 -8.219 -83.968 1.00 39.56 355 ARG A C 1
ATOM 2687 O O . ARG A 1 355 ? 9.467 -7.541 -84.691 1.00 39.56 355 ARG A O 1
ATOM 2694 N N . ARG A 1 356 ? 9.770 -9.324 -83.349 1.00 41.91 356 ARG A N 1
ATOM 2695 C CA . ARG A 1 356 ? 8.359 -9.582 -83.024 1.00 41.91 356 ARG A CA 1
ATOM 2696 C C . ARG A 1 356 ? 8.167 -9.328 -81.524 1.00 41.91 356 ARG A C 1
ATOM 2698 O O . ARG A 1 356 ? 8.977 -9.832 -80.749 1.00 41.91 356 ARG A O 1
ATOM 2705 N N . PRO A 1 357 ? 7.143 -8.570 -81.104 1.00 44.41 357 PRO A N 1
ATOM 2706 C CA . PRO A 1 357 ? 6.759 -8.497 -79.702 1.00 44.41 357 PRO A CA 1
ATOM 2707 C C . PRO A 1 357 ? 6.018 -9.787 -79.325 1.00 44.41 357 PRO A C 1
ATOM 2709 O O . PRO A 1 357 ? 5.070 -10.177 -80.007 1.00 44.41 357 PRO A O 1
ATOM 2712 N N . ALA A 1 358 ? 6.459 -10.461 -78.263 1.00 42.59 358 ALA A N 1
ATOM 2713 C CA . ALA A 1 358 ? 5.676 -11.514 -77.633 1.00 42.59 358 ALA A CA 1
ATOM 2714 C C . ALA A 1 358 ? 4.639 -10.849 -76.721 1.00 42.59 358 ALA A C 1
ATOM 2716 O O . ALA A 1 358 ? 4.968 -10.163 -75.755 1.00 42.59 358 ALA A O 1
ATOM 2717 N N . THR A 1 359 ? 3.386 -11.015 -77.112 1.00 45.22 359 THR A N 1
ATOM 2718 C CA . THR A 1 359 ? 2.176 -10.706 -76.362 1.00 45.22 359 THR A CA 1
ATOM 2719 C C . THR A 1 359 ? 2.142 -11.439 -75.026 1.00 45.22 359 THR A C 1
ATOM 2721 O O . THR A 1 359 ? 2.390 -12.641 -74.967 1.00 45.22 359 THR A O 1
ATOM 2724 N N . ALA A 1 360 ? 1.749 -10.705 -73.986 1.00 44.81 360 ALA A N 1
ATOM 2725 C CA . ALA A 1 360 ? 1.195 -11.251 -72.760 1.00 44.81 360 ALA A CA 1
ATOM 2726 C C . ALA A 1 360 ? -0.059 -12.084 -73.077 1.00 44.81 360 ALA A C 1
ATOM 2728 O O . ALA A 1 360 ? -0.928 -11.650 -73.835 1.00 44.81 360 ALA A O 1
ATOM 2729 N N . GLY A 1 361 ? -0.140 -13.270 -72.486 1.00 46.09 361 GLY A N 1
ATOM 2730 C CA . GLY A 1 361 ? -1.283 -14.167 -72.553 1.00 46.09 361 GLY A CA 1
ATOM 2731 C C . GLY A 1 361 ? -1.366 -14.943 -71.246 1.00 46.09 361 GLY A C 1
ATOM 2732 O O . GLY A 1 361 ? -0.362 -15.502 -70.819 1.00 46.09 361 GLY A O 1
ATOM 2733 N N . ARG A 1 362 ? -2.550 -14.840 -70.641 1.00 43.25 362 ARG A N 1
ATOM 2734 C CA . ARG A 1 362 ? -3.057 -15.429 -69.395 1.00 43.25 362 ARG A CA 1
ATOM 2735 C C . ARG A 1 362 ? -2.608 -16.846 -69.070 1.00 43.25 362 ARG A C 1
ATOM 2737 O O . ARG A 1 362 ? -2.493 -17.650 -70.019 1.00 43.25 362 ARG A O 1
#

pLDDT: mean 85.47, std 14.82, range [32.25, 98.31]

Secondary structure (DSSP, 8-state):
--TTS-EEEEEEEEEE-SSEEEEEEEEEE--TT-EEEEEEEEETT-PBPEEE-SS---TTEEEEEEETTEEEEEEEEEEEEES-EEEEEEEEEEET-EEE-SS-EEEEEEEE-TT-SS-EEEEEEEEEPPGGGGGPPBTTTBEEEEES-TT-EEEEEETTEEEEEEEEEPTT--EEEEEEE-TTTTTTSPB-----HHHHHHHHHHHHHHHHHHHHHHHTPPPS----HHHHHHHHHHHHHHHHHHHHHHHHHHHHHHHSSPP---TT--SS--SPPPS--HHHHHHHHTTT---HHHHHHHHHHHHHTTSEEEEEEEEEE--SSS-EEEEEEEEEEPPPPP----S--PPP-PPPP-----

Radius of gyration: 42.6 Å; Cα contacts (8 Å, |Δi|>4): 585; chains: 1; bounding box: 83×74×122 Å

Solvent-accessible surface area (backbone atoms only — not comparable to full-atom values): 20930 Å² total; per-residue (Å²): 60,47,32,54,12,32,34,66,45,80,44,80,45,76,47,79,41,85,51,79,41,53,56,57,72,51,77,46,82,36,51,92,77,34,47,82,41,81,72,47,46,29,38,80,87,69,55,68,44,44,81,49,76,76,93,64,73,51,57,43,24,29,30,72,49,76,53,79,52,33,37,37,41,40,36,21,40,78,64,64,47,58,66,42,73,52,44,35,40,42,35,36,31,30,36,52,49,30,47,19,33,64,68,23,16,37,38,69,47,70,82,39,59,52,86,37,88,57,64,43,68,65,51,76,47,79,46,47,49,29,78,73,36,40,80,50,48,76,79,72,52,34,37,78,49,67,48,59,62,93,66,47,50,67,45,76,81,48,74,31,28,38,37,39,40,36,51,65,42,56,48,51,48,43,35,33,41,39,38,42,32,54,40,72,43,26,61,69,25,72,64,77,67,44,81,49,59,69,61,50,52,53,52,53,51,38,52,50,37,50,54,52,26,53,54,24,48,78,73,73,43,82,54,91,57,80,66,57,81,58,57,62,53,51,55,53,52,52,50,53,51,52,53,48,52,54,51,51,52,50,51,50,52,52,49,40,69,73,70,64,56,79,76,81,73,69,93,79,71,65,101,62,82,86,69,78,82,74,92,66,60,45,45,57,54,38,21,65,75,48,77,74,41,78,58,73,64,24,54,54,46,38,54,52,50,37,35,74,71,60,50,32,43,82,42,83,44,79,48,72,46,88,43,103,87,57,68,48,75,42,85,40,83,46,81,41,78,48,81,77,77,80,81,77,86,85,82,81,91,77,77,89,79,79,90,75,86,84,74,89,77,136

Nearest PDB structures (foldseek):
  8yzi-assembly1_D  TM=4.339E-01  e=3.533E-03  Canis lupus familiaris
  9deq-assembly1_A  TM=2.982E-01  e=5.492E-02  Homo sapiens
  8xen-assembly1_A  TM=2.329E-01  e=3.960E-01  Homo sapiens
  8gym-assembly1_2K  TM=2.097E-01  e=9.041E+00  Tetrahymena thermophila SB210